Protein AF-0000000074038019 (afdb_homodimer)

Structure (mmCIF, N/CA/C/O backbone):
data_AF-0000000074038019-model_v1
#
loop_
_entity.id
_entity.type
_entity.pdbx_description
1 polymer "Pyridoxamine 5'-phosphate oxidase"
#
loop_
_atom_site.group_PDB
_atom_site.id
_atom_site.type_symbol
_atom_site.label_atom_id
_atom_site.label_alt_id
_atom_site.label_comp_id
_atom_site.label_asym_id
_atom_site.label_entity_id
_atom_site.label_seq_id
_atom_site.pdbx_PDB_ins_code
_atom_site.Cartn_x
_atom_site.Cartn_y
_atom_site.Cartn_z
_atom_site.occupancy
_atom_site.B_iso_or_equiv
_atom_site.auth_seq_id
_atom_site.auth_comp_id
_atom_site.auth_asym_id
_atom_site.auth_atom_id
_atom_site.pdbx_PDB_model_num
ATOM 1 N N . MET A 1 1 ? 25.062 12.383 5.762 1 53.31 1 MET A N 1
ATOM 2 C CA . MET A 1 1 ? 25.031 12.656 4.328 1 53.31 1 MET A CA 1
ATOM 3 C C . MET A 1 1 ? 23.953 11.844 3.633 1 53.31 1 MET A C 1
ATOM 5 O O . MET A 1 1 ? 23.172 12.383 2.842 1 53.31 1 MET A O 1
ATOM 9 N N . LYS A 1 2 ? 23.812 10.547 3.963 1 64.88 2 LYS A N 1
ATOM 10 C CA . LYS A 1 2 ? 22.844 9.656 3.346 1 64.88 2 LYS A CA 1
ATOM 11 C C . LYS A 1 2 ? 21.422 10.016 3.768 1 64.88 2 LYS A C 1
ATOM 13 O O . LYS A 1 2 ? 20.5 10.031 2.939 1 64.88 2 LYS A O 1
ATOM 18 N N . SER A 1 3 ? 21.469 10.633 4.902 1 81.25 3 SER A N 1
ATOM 19 C CA . SER A 1 3 ? 20.156 10.977 5.426 1 81.25 3 SER A CA 1
ATOM 20 C C . SER A 1 3 ? 19.562 12.195 4.719 1 81.25 3 SER A C 1
ATOM 22 O O . SER A 1 3 ? 18.391 12.219 4.379 1 81.25 3 SER A O 1
ATOM 24 N N . ARG A 1 4 ? 20.469 13.086 4.355 1 84.62 4 ARG A N 1
ATOM 25 C CA . ARG A 1 4 ? 19.984 14.297 3.701 1 84.62 4 ARG A CA 1
ATOM 26 C C . ARG A 1 4 ? 19.516 14 2.277 1 84.62 4 ARG A C 1
ATOM 28 O O . ARG A 1 4 ? 18.516 14.531 1.821 1 84.62 4 ARG A O 1
ATOM 35 N N . VAL A 1 5 ? 20.203 13.109 1.582 1 88.62 5 VAL A N 1
ATOM 36 C CA . VAL A 1 5 ? 19.875 12.742 0.207 1 88.62 5 VAL A CA 1
ATOM 37 C C . VAL A 1 5 ? 18.516 12.047 0.164 1 88.62 5 VAL A C 1
ATOM 39 O O . VAL A 1 5 ? 17.719 12.297 -0.733 1 88.62 5 VAL A O 1
ATOM 42 N N . LEU A 1 6 ? 18.297 11.25 1.17 1 94.06 6 LEU A N 1
ATOM 43 C CA . LEU A 1 6 ? 17.047 10.508 1.229 1 94.06 6 LEU A CA 1
ATOM 44 C C . LEU A 1 6 ? 15.875 11.43 1.567 1 94.06 6 LEU A C 1
ATOM 46 O O . LEU A 1 6 ? 14.797 11.32 0.975 1 94.06 6 LEU A O 1
ATOM 50 N N . LEU A 1 7 ? 16.172 12.359 2.422 1 92.38 7 LEU A N 1
ATOM 51 C CA . LEU A 1 7 ? 15.133 13.312 2.785 1 92.38 7 LEU A CA 1
ATOM 52 C C . LEU A 1 7 ? 14.828 14.258 1.623 1 92.38 7 LEU A C 1
ATOM 54 O O . LEU A 1 7 ? 13.68 14.641 1.414 1 92.38 7 LEU A O 1
ATOM 58 N N . ASP A 1 8 ? 15.844 14.609 0.85 1 91.75 8 ASP A N 1
ATOM 59 C CA . ASP A 1 8 ? 15.648 15.445 -0.329 1 91.75 8 ASP A CA 1
ATOM 60 C C . ASP A 1 8 ? 14.789 14.742 -1.372 1 91.75 8 ASP A C 1
ATOM 62 O O . ASP A 1 8 ? 13.93 15.359 -2.002 1 91.75 8 ASP A O 1
ATOM 66 N N . ALA A 1 9 ? 15.031 13.438 -1.533 1 93.44 9 ALA A N 1
ATOM 67 C CA . ALA A 1 9 ? 14.234 12.648 -2.475 1 93.44 9 ALA A CA 1
ATOM 68 C C . ALA A 1 9 ? 12.773 12.594 -2.043 1 93.44 9 ALA A C 1
ATOM 70 O O . ALA A 1 9 ? 11.867 12.75 -2.869 1 93.44 9 ALA A O 1
ATOM 71 N N . LEU A 1 10 ? 12.602 12.414 -0.712 1 94.75 10 LEU A N 1
ATOM 72 C CA . LEU A 1 10 ? 11.25 12.406 -0.173 1 94.75 10 LEU A CA 1
ATOM 73 C C . LEU A 1 10 ? 10.547 13.727 -0.447 1 94.75 10 LEU A C 1
ATOM 75 O O . LEU A 1 10 ? 9.398 13.742 -0.907 1 94.75 10 LEU A O 1
ATOM 79 N N . GLU A 1 11 ? 11.242 14.789 -0.235 1 92.88 11 GLU A N 1
ATOM 80 C CA . GLU A 1 11 ? 10.672 16.109 -0.467 1 92.88 11 GLU A CA 1
ATOM 81 C C . GLU A 1 11 ? 10.336 16.312 -1.941 1 92.88 11 GLU A C 1
ATOM 83 O O . GLU A 1 11 ? 9.266 16.828 -2.275 1 92.88 11 GLU A O 1
ATOM 88 N N . ARG A 1 12 ? 11.172 15.867 -2.822 1 93 12 ARG A N 1
ATOM 89 C CA . ARG A 1 12 ? 10.969 16.016 -4.262 1 93 12 ARG A CA 1
ATOM 90 C C . ARG A 1 12 ? 9.742 15.242 -4.723 1 93 12 ARG A C 1
ATOM 92 O O . ARG A 1 12 ? 8.914 15.766 -5.473 1 93 12 ARG A O 1
ATOM 99 N N . VAL A 1 13 ? 9.625 14.062 -4.23 1 95.56 13 VAL A N 1
ATOM 100 C CA . VAL A 1 13 ? 8.508 13.234 -4.66 1 95.56 13 VAL A CA 1
ATOM 101 C C . VAL A 1 13 ? 7.195 13.797 -4.113 1 95.56 13 VAL A C 1
ATOM 103 O O . VAL A 1 13 ? 6.191 13.852 -4.828 1 95.56 13 VAL A O 1
ATOM 106 N N . LEU A 1 14 ? 7.234 14.305 -2.873 1 93.88 14 LEU A N 1
ATOM 107 C CA . LEU A 1 14 ? 6.035 14.859 -2.26 1 93.88 14 LEU A CA 1
ATOM 108 C C . LEU A 1 14 ? 5.633 16.172 -2.943 1 93.88 14 LEU A C 1
ATOM 110 O O . LEU A 1 14 ? 4.445 16.484 -3.027 1 93.88 14 LEU A O 1
ATOM 114 N N . ASP A 1 15 ? 6.617 16.859 -3.463 1 90.12 15 ASP A N 1
ATOM 115 C CA . ASP A 1 15 ? 6.332 18.094 -4.199 1 90.12 15 ASP A CA 1
ATOM 116 C C . ASP A 1 15 ? 5.715 17.797 -5.559 1 90.12 15 ASP A C 1
ATOM 118 O O . ASP A 1 15 ? 4.91 18.578 -6.07 1 90.12 15 ASP A O 1
ATOM 122 N N . SER A 1 16 ? 6.078 16.688 -6.094 1 92.12 16 SER A N 1
ATOM 123 C CA . SER A 1 16 ? 5.562 16.266 -7.391 1 92.12 16 SER A CA 1
ATOM 124 C C . SER A 1 16 ? 4.133 15.75 -7.273 1 92.12 16 SER A C 1
ATOM 126 O O . SER A 1 16 ? 3.277 16.094 -8.102 1 92.12 16 SER A O 1
ATOM 128 N N . SER A 1 17 ? 3.91 14.883 -6.285 1 91.06 17 SER A N 1
ATOM 129 C CA . SER A 1 17 ? 2.6 14.312 -5.996 1 91.06 17 SER A CA 1
ATOM 130 C C . SER A 1 17 ? 2.404 14.109 -4.496 1 91.06 17 SER A C 1
ATOM 132 O O . SER A 1 17 ? 3.24 13.492 -3.832 1 91.06 17 SER A O 1
ATOM 134 N N . GLY A 1 18 ? 1.312 14.664 -3.982 1 93.19 18 GLY A N 1
ATOM 135 C CA . GLY A 1 18 ? 1.015 14.477 -2.572 1 93.19 18 GLY A CA 1
ATOM 136 C C . GLY A 1 18 ? 0.292 13.18 -2.281 1 93.19 18 GLY A C 1
ATOM 137 O O . GLY A 1 18 ? -0.01 12.875 -1.124 1 93.19 18 GLY A O 1
ATOM 138 N N . ARG A 1 19 ? 0.028 12.414 -3.344 1 94.56 19 ARG A N 1
ATOM 139 C CA . ARG A 1 19 ? -0.675 11.148 -3.17 1 94.56 19 ARG A CA 1
ATOM 140 C C . ARG A 1 19 ? 0.286 10.039 -2.752 1 94.56 19 ARG A C 1
ATOM 142 O O . ARG A 1 19 ? 1.409 9.961 -3.254 1 94.56 19 ARG A O 1
ATOM 149 N N . ALA A 1 20 ? -0.18 9.219 -1.833 1 97.31 20 ALA A N 1
ATOM 150 C CA . ALA A 1 20 ? 0.647 8.133 -1.318 1 97.31 20 ALA A CA 1
ATOM 151 C C . ALA A 1 20 ? -0.214 6.973 -0.816 1 97.31 20 ALA A C 1
ATOM 153 O O . ALA A 1 20 ? -1.424 7.129 -0.631 1 97.31 20 ALA A O 1
ATOM 154 N N . VAL A 1 21 ? 0.398 5.836 -0.65 1 98.06 21 VAL A N 1
ATOM 155 C CA . VAL A 1 21 ? -0.228 4.715 0.044 1 98.06 21 VAL A CA 1
ATOM 156 C C . VAL A 1 21 ? 0.349 4.59 1.453 1 98.06 21 VAL A C 1
ATOM 158 O O . VAL A 1 21 ? 1.567 4.637 1.638 1 98.06 21 VAL A O 1
ATOM 161 N N . MET A 1 22 ? -0.536 4.477 2.408 1 98.81 22 MET A N 1
ATOM 162 C CA . MET A 1 22 ? -0.147 4.262 3.799 1 98.81 22 MET A CA 1
ATOM 163 C C . MET A 1 22 ? -0.62 2.898 4.293 1 98.81 22 MET A C 1
ATOM 165 O O . MET A 1 22 ? -1.747 2.488 4.012 1 98.81 22 MET A O 1
ATOM 169 N N . ALA A 1 23 ? 0.201 2.242 5.031 1 98.88 23 ALA A N 1
ATOM 170 C CA . ALA A 1 23 ? -0.203 1.015 5.711 1 98.88 23 ALA A CA 1
ATOM 171 C C . ALA A 1 23 ? -0.087 1.163 7.227 1 98.88 23 ALA A C 1
ATOM 173 O O . ALA A 1 23 ? 0.904 1.698 7.73 1 98.88 23 ALA A O 1
ATOM 174 N N . THR A 1 24 ? -1.098 0.786 7.922 1 98.88 24 THR A N 1
ATOM 175 C CA . THR A 1 24 ? -1.13 0.592 9.367 1 98.88 24 THR A CA 1
ATOM 176 C C . THR A 1 24 ? -1.365 -0.876 9.711 1 98.88 24 THR A C 1
ATOM 178 O O . THR A 1 24 ? -1.525 -1.711 8.82 1 98.88 24 THR A O 1
ATOM 181 N N . VAL A 1 25 ? -1.287 -1.207 10.977 1 98.75 25 VAL A N 1
ATOM 182 C CA . VAL A 1 25 ? -1.604 -2.551 11.445 1 98.75 25 VAL A CA 1
ATOM 183 C C . VAL A 1 25 ? -2.768 -2.488 12.438 1 98.75 25 VAL A C 1
ATOM 185 O O . VAL A 1 25 ? -2.75 -1.693 13.375 1 98.75 25 VAL A O 1
ATOM 188 N N . ASP A 1 26 ? -3.76 -3.324 12.164 1 97.75 26 ASP A N 1
ATOM 189 C CA . ASP A 1 26 ? -4.934 -3.27 13.031 1 97.75 26 ASP A CA 1
ATOM 190 C C . ASP A 1 26 ? -4.738 -4.133 14.273 1 97.75 26 ASP A C 1
ATOM 192 O O . ASP A 1 26 ? -3.652 -4.676 14.5 1 97.75 26 ASP A O 1
ATOM 196 N N . GLU A 1 27 ? -5.773 -4.23 15.078 1 96.38 27 GLU A N 1
ATOM 197 C CA . GLU A 1 27 ? -5.688 -4.887 16.375 1 96.38 27 GLU A CA 1
ATOM 198 C C . GLU A 1 27 ? -5.441 -6.383 16.234 1 96.38 27 GLU A C 1
ATOM 200 O O . GLU A 1 27 ? -5.008 -7.047 17.172 1 96.38 27 GLU A O 1
ATOM 205 N N . GLN A 1 28 ? -5.684 -6.941 15.031 1 95.69 28 GLN A N 1
ATOM 206 C CA . GLN A 1 28 ? -5.484 -8.367 14.789 1 95.69 28 GLN A CA 1
ATOM 207 C C . GLN A 1 28 ? -4.105 -8.633 14.195 1 95.69 28 GLN A C 1
ATOM 209 O O . GLN A 1 28 ? -3.777 -9.773 13.867 1 95.69 28 GLN A O 1
ATOM 214 N N . GLY A 1 29 ? -3.354 -7.555 14.008 1 97.31 29 GLY A N 1
ATOM 215 C CA . GLY A 1 29 ? -2.018 -7.707 13.461 1 97.31 29 GLY A CA 1
ATOM 216 C C . GLY A 1 29 ? -1.998 -7.766 11.945 1 97.31 29 GLY A C 1
ATOM 217 O O . GLY A 1 29 ? -1.016 -8.211 11.344 1 97.31 29 GLY A O 1
ATOM 218 N N . ILE A 1 30 ? -3.121 -7.355 11.32 1 97.5 30 ILE A N 1
ATOM 219 C CA . ILE A 1 30 ? -3.234 -7.398 9.867 1 97.5 30 ILE A CA 1
ATOM 220 C C . ILE A 1 30 ? -3.033 -6 9.289 1 97.5 30 ILE A C 1
ATOM 222 O O . ILE A 1 30 ? -3.59 -5.023 9.805 1 97.5 30 ILE A O 1
ATOM 226 N N . PRO A 1 31 ? -2.227 -5.871 8.258 1 98.69 31 PRO A N 1
ATOM 227 C CA . PRO A 1 31 ? -2.021 -4.539 7.68 1 98.69 31 PRO A CA 1
ATOM 228 C C . PRO A 1 31 ? -3.254 -4.02 6.945 1 98.69 31 PRO A C 1
ATOM 230 O O . PRO A 1 31 ? -4.055 -4.809 6.438 1 98.69 31 PRO A O 1
ATOM 233 N N . ARG A 1 32 ? -3.391 -2.756 6.941 1 97.81 32 ARG A N 1
ATOM 234 C CA . ARG A 1 32 ? -4.4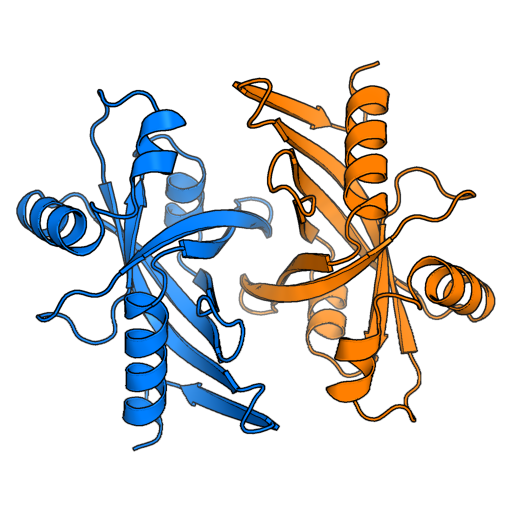18 -2.047 6.188 1 97.81 32 ARG A CA 1
ATOM 235 C C . ARG A 1 32 ? -3.803 -0.984 5.285 1 97.81 32 ARG A C 1
ATOM 237 O O . ARG A 1 32 ? -2.965 -0.196 5.727 1 97.81 32 ARG A O 1
ATOM 244 N N . LEU A 1 33 ? -4.312 -0.942 4.062 1 97.62 33 LEU A N 1
ATOM 245 C CA . LEU A 1 33 ? -3.807 -0.025 3.047 1 97.62 33 LEU A CA 1
ATOM 246 C C . LEU A 1 33 ? -4.824 1.066 2.74 1 97.62 33 LEU A C 1
ATOM 248 O O . LEU A 1 33 ? -6.031 0.808 2.723 1 97.62 33 LEU A O 1
ATOM 252 N N . ARG A 1 34 ? -4.281 2.211 2.404 1 94.56 34 ARG A N 1
ATOM 253 C CA . ARG A 1 34 ? -5.176 3.25 1.905 1 94.56 34 ARG A CA 1
ATOM 254 C C . ARG A 1 34 ? -4.402 4.32 1.141 1 94.56 34 ARG A C 1
ATOM 256 O O . ARG A 1 34 ? -3.234 4.582 1.44 1 94.56 34 ARG A O 1
ATOM 263 N N . TRP A 1 35 ? -5.031 4.883 0.226 1 94.31 35 TRP A N 1
ATOM 264 C CA . TRP A 1 35 ? -4.539 6.109 -0.392 1 94.31 35 TRP A CA 1
ATOM 265 C C . TRP A 1 35 ? -4.66 7.289 0.566 1 94.31 35 TRP A C 1
ATOM 267 O O . TRP A 1 35 ? -5.668 7.426 1.27 1 94.31 35 TRP A O 1
ATOM 277 N N . MET A 1 36 ? -3.646 8.133 0.513 1 96.88 36 MET A N 1
ATOM 278 C CA . MET A 1 36 ? -3.605 9.344 1.33 1 96.88 36 MET A CA 1
ATOM 279 C C . MET A 1 36 ? -3.053 10.523 0.534 1 96.88 36 MET A C 1
ATOM 281 O O . MET A 1 36 ? -2.41 10.328 -0.5 1 96.88 36 MET A O 1
ATOM 285 N N . VAL A 1 37 ? -3.426 11.695 0.994 1 96.88 37 VAL A N 1
ATOM 286 C CA . VAL A 1 37 ? -2.682 12.906 0.638 1 96.88 37 VAL A CA 1
ATOM 287 C C . VAL A 1 37 ? -1.77 13.305 1.794 1 96.88 37 VAL A C 1
ATOM 289 O O . VAL A 1 37 ? -2.215 13.398 2.941 1 96.88 37 VAL A O 1
ATOM 292 N N . ALA A 1 38 ? -0.501 13.461 1.478 1 97.75 38 ALA A N 1
ATOM 293 C CA . ALA A 1 38 ? 0.479 13.789 2.51 1 97.75 38 ALA A CA 1
ATOM 294 C C . ALA A 1 38 ? 1.434 14.883 2.035 1 97.75 38 ALA A C 1
ATOM 296 O O . ALA A 1 38 ? 1.511 15.164 0.839 1 97.75 38 ALA A O 1
ATOM 297 N N . GLY A 1 39 ? 2.078 15.477 2.998 1 96.69 39 GLY A N 1
ATOM 298 C CA . GLY A 1 39 ? 3.076 16.5 2.703 1 96.69 39 GLY A CA 1
ATOM 299 C C . GLY A 1 39 ? 4.004 16.781 3.869 1 96.69 39 GLY A C 1
ATOM 300 O O . GLY A 1 39 ? 3.889 16.156 4.926 1 96.69 39 GLY A O 1
ATOM 301 N N . MET A 1 40 ? 4.988 17.656 3.574 1 95.69 40 MET A N 1
ATOM 302 C CA . MET A 1 40 ? 5.926 18.125 4.59 1 95.69 40 MET A CA 1
ATOM 303 C C . MET A 1 40 ? 5.754 19.625 4.836 1 95.69 40 MET A C 1
ATOM 305 O O . MET A 1 40 ? 5.25 20.344 3.975 1 95.69 40 MET A O 1
ATOM 309 N N . LEU A 1 41 ? 6.125 19.953 6.012 1 94.19 41 LEU A N 1
ATOM 310 C CA . LEU A 1 41 ? 6.121 21.359 6.352 1 94.19 41 LEU A CA 1
ATOM 311 C C . LEU A 1 41 ? 7.531 21.938 6.301 1 94.19 41 LEU A C 1
ATOM 313 O O . LEU A 1 41 ? 8.492 21.281 6.711 1 94.19 41 LEU A O 1
ATOM 317 N N . ARG A 1 42 ? 7.66 23.109 5.836 1 82.12 42 ARG A N 1
ATOM 318 C CA . ARG A 1 42 ? 8.953 23.781 5.746 1 82.12 42 ARG A CA 1
ATOM 319 C C . ARG A 1 42 ? 9.602 23.906 7.121 1 82.12 42 ARG A C 1
ATOM 321 O O . ARG A 1 42 ? 10.82 23.75 7.25 1 82.12 42 ARG A O 1
ATOM 328 N N . GLY A 1 43 ? 8.914 24.047 8.188 1 75.44 43 GLY A N 1
ATOM 329 C CA . GLY A 1 43 ? 9.445 24.219 9.531 1 75.44 43 GLY A CA 1
ATOM 330 C C . GLY A 1 43 ? 9.688 22.906 10.258 1 75.44 43 GLY A C 1
ATOM 331 O O . GLY A 1 43 ? 10.188 22.906 11.383 1 75.44 43 GLY A O 1
ATOM 332 N N . ALA A 1 44 ? 9.414 21.812 9.828 1 73.94 44 ALA A N 1
ATOM 333 C CA . ALA A 1 44 ? 9.578 20.484 10.406 1 73.94 44 ALA A CA 1
ATOM 334 C C . ALA A 1 44 ? 10.109 19.484 9.375 1 73.94 44 ALA A C 1
ATOM 336 O O . ALA A 1 44 ? 9.406 18.562 8.969 1 73.94 44 ALA A O 1
ATOM 337 N N . PRO A 1 45 ? 11.438 19.703 9.078 1 71.62 45 PRO A N 1
ATOM 338 C CA . PRO A 1 45 ? 11.969 18.859 8.008 1 71.62 45 PRO A CA 1
ATOM 339 C C . PRO A 1 45 ? 12.047 17.391 8.406 1 71.62 45 PRO A C 1
ATOM 341 O O . PRO A 1 45 ? 12.367 17.062 9.555 1 71.62 45 PRO A O 1
ATOM 344 N N . GLY A 1 46 ? 11.391 16.578 7.672 1 85.38 46 GLY A N 1
ATOM 345 C CA . GLY A 1 46 ? 11.555 15.133 7.777 1 85.38 46 GLY A CA 1
ATOM 346 C C . GLY A 1 46 ? 10.297 14.422 8.242 1 85.38 46 GLY A C 1
ATOM 347 O O . GLY A 1 46 ? 10.219 13.195 8.203 1 85.38 46 GLY A O 1
ATOM 348 N N . TYR A 1 47 ? 9.336 15.297 8.781 1 94.44 47 TYR A N 1
ATOM 349 C CA . TYR A 1 47 ? 8.07 14.68 9.148 1 94.44 47 TYR A CA 1
ATOM 350 C C . TYR A 1 47 ? 7.109 14.648 7.965 1 94.44 47 TYR A C 1
ATOM 352 O O . TYR A 1 47 ? 7.105 15.562 7.137 1 94.44 47 TYR A O 1
ATOM 360 N N . VAL A 1 48 ? 6.352 13.672 7.949 1 97.62 48 VAL A N 1
ATOM 361 C CA . VAL A 1 48 ? 5.293 13.578 6.949 1 97.62 48 VAL A CA 1
ATOM 362 C C . VAL A 1 48 ? 3.932 13.758 7.617 1 97.62 48 VAL A C 1
ATOM 364 O O . VAL A 1 48 ? 3.648 13.141 8.641 1 97.62 48 VAL A O 1
ATOM 367 N N . TYR A 1 49 ? 3.105 14.625 6.996 1 97.88 49 TYR A N 1
ATOM 368 C CA . TYR A 1 49 ? 1.807 14.945 7.578 1 97.88 49 TYR A CA 1
ATOM 369 C C . TYR A 1 49 ? 0.675 14.586 6.625 1 97.88 49 TYR A C 1
ATOM 371 O O . TYR A 1 49 ? 0.816 14.719 5.406 1 97.88 49 TYR A O 1
ATOM 379 N N . ALA A 1 50 ? -0.42 14.195 7.238 1 97.88 50 ALA A N 1
ATOM 380 C CA . ALA A 1 50 ? -1.703 14 6.57 1 97.88 50 ALA A CA 1
ATOM 381 C C . ALA A 1 50 ? -2.863 14.383 7.484 1 97.88 50 ALA A C 1
ATOM 383 O O . ALA A 1 50 ? -2.664 14.664 8.664 1 97.88 50 ALA A O 1
ATOM 384 N N . VAL A 1 51 ? -4.07 14.445 6.891 1 96.44 51 VAL A N 1
ATOM 385 C CA . VAL A 1 51 ? -5.25 14.711 7.711 1 96.44 51 VAL A CA 1
ATOM 386 C C . VAL A 1 51 ? -6.262 13.578 7.539 1 96.44 51 VAL A C 1
ATOM 388 O O . VAL A 1 51 ? -6.223 12.852 6.543 1 96.44 51 VAL A O 1
ATOM 391 N N . THR A 1 52 ? -7.004 13.383 8.539 1 95.62 52 THR A N 1
ATOM 392 C CA . THR A 1 52 ? -8.055 12.375 8.539 1 95.62 52 THR A CA 1
ATOM 393 C C . THR A 1 52 ? -9.164 12.742 9.516 1 95.62 52 THR A C 1
ATOM 395 O O . THR A 1 52 ? -9.109 13.789 10.164 1 95.62 52 THR A O 1
ATOM 398 N N . SER A 1 53 ? -10.211 11.984 9.523 1 93.25 53 SER A N 1
ATOM 399 C CA . SER A 1 53 ? -11.266 12.141 10.516 1 93.25 53 SER A CA 1
ATOM 400 C C . SER A 1 53 ? -11.008 11.281 11.742 1 93.25 53 SER A C 1
ATOM 402 O O . SER A 1 53 ? -10.555 10.141 11.617 1 93.25 53 SER A O 1
ATOM 404 N N . PRO A 1 54 ? -11.305 11.758 12.961 1 93.06 54 PRO A N 1
ATOM 405 C CA . PRO A 1 54 ? -11.008 11.016 14.195 1 93.06 54 PRO A CA 1
ATOM 406 C C . PRO A 1 54 ? -11.711 9.664 14.258 1 93.06 54 PRO A C 1
ATOM 408 O O . PRO A 1 54 ? -11.25 8.758 14.953 1 93.06 54 PRO A O 1
ATOM 411 N N . GLY A 1 55 ? -12.734 9.422 13.484 1 91.56 55 GLY A N 1
ATOM 412 C CA . GLY A 1 55 ? -13.516 8.195 13.555 1 91.56 55 GLY A CA 1
ATOM 413 C C . GLY A 1 55 ? -13.039 7.125 12.594 1 91.56 55 GLY A C 1
ATOM 414 O O . GLY A 1 55 ? -13.531 5.996 12.617 1 91.56 55 GLY A O 1
ATOM 415 N N . PHE A 1 56 ? -12.109 7.434 11.789 1 93.31 56 PHE A N 1
ATOM 416 C CA . PHE A 1 56 ? -11.656 6.48 10.781 1 93.31 56 PHE A CA 1
ATOM 417 C C . PHE A 1 56 ? -10.789 5.398 11.414 1 93.31 56 PHE A C 1
ATOM 419 O O . PHE A 1 56 ? -10.141 5.633 12.438 1 93.31 56 PHE A O 1
ATOM 426 N N . ARG A 1 57 ? -10.688 4.297 10.844 1 94.69 57 ARG A N 1
ATOM 427 C CA . ARG A 1 57 ? -10.047 3.092 11.367 1 94.69 57 ARG A CA 1
ATOM 428 C C . ARG A 1 57 ? -8.562 3.32 11.617 1 94.69 57 ARG A C 1
ATOM 430 O O . ARG A 1 57 ? -7.992 2.773 12.562 1 94.69 57 ARG A O 1
ATOM 437 N N . LYS A 1 58 ? -7.992 4.129 10.727 1 97.5 58 LYS A N 1
ATOM 438 C CA . LYS A 1 58 ? -6.555 4.344 10.867 1 97.5 58 LYS A CA 1
ATOM 439 C C . LYS A 1 58 ? -6.227 5.051 12.18 1 97.5 58 LYS A C 1
ATOM 441 O O . LYS A 1 58 ? -5.148 4.859 12.742 1 97.5 58 LYS A O 1
ATOM 446 N N . VAL A 1 59 ? -7.109 5.859 12.648 1 97.12 59 VAL A N 1
ATOM 447 C CA . VAL A 1 59 ? -6.887 6.512 13.938 1 97.12 59 VAL A CA 1
ATOM 448 C C . VAL A 1 59 ? -6.832 5.465 15.047 1 97.12 59 VAL A C 1
ATOM 450 O O . VAL A 1 59 ? -5.93 5.488 15.883 1 97.12 59 VAL A O 1
ATOM 453 N N . LYS A 1 60 ? -7.738 4.527 15.031 1 97.75 60 LYS A N 1
ATOM 454 C CA . LYS A 1 60 ? -7.742 3.439 16 1 97.75 60 LYS A CA 1
ATOM 455 C C . LYS A 1 60 ? -6.5 2.564 15.859 1 97.75 60 LYS A C 1
ATOM 457 O O . LYS A 1 60 ? -5.895 2.16 16.844 1 97.75 60 LYS A O 1
ATOM 462 N N . ASP A 1 61 ? -6.156 2.262 14.641 1 98.56 61 ASP A N 1
ATOM 463 C CA . ASP A 1 61 ? -4.945 1.479 14.398 1 98.56 61 ASP A CA 1
ATOM 464 C C . ASP A 1 61 ? -3.732 2.127 15.062 1 98.56 61 ASP A C 1
ATOM 466 O O . ASP A 1 61 ? -2.967 1.455 15.758 1 98.56 61 ASP A O 1
ATOM 470 N N . LEU A 1 62 ? -3.604 3.455 14.875 1 98.62 62 LEU A N 1
ATOM 471 C CA . LEU A 1 62 ? -2.41 4.18 15.297 1 98.62 62 LEU A CA 1
ATOM 472 C C . LEU A 1 62 ? -2.348 4.285 16.812 1 98.62 62 LEU A C 1
ATOM 474 O O . LEU A 1 62 ? -1.263 4.402 17.391 1 98.62 62 LEU A O 1
ATOM 478 N N . GLU A 1 63 ? -3.5 4.23 17.469 1 97.44 63 GLU A N 1
ATOM 479 C CA . GLU A 1 63 ? -3.541 4.234 18.922 1 97.44 63 GLU A CA 1
ATOM 480 C C . GLU A 1 63 ? -2.908 2.969 19.5 1 97.44 63 GLU A C 1
ATOM 482 O O . GLU A 1 63 ? -2.305 3.004 20.578 1 97.44 63 GLU A O 1
ATOM 487 N N . LYS A 1 64 ? -2.996 1.897 18.781 1 97.44 64 LYS A N 1
ATOM 488 C CA . LYS A 1 64 ? -2.527 0.608 19.281 1 97.44 64 LYS A CA 1
ATOM 489 C C . LYS A 1 64 ? -1.143 0.278 18.719 1 97.44 64 LYS A C 1
ATOM 491 O O . LYS A 1 64 ? -0.339 -0.372 19.391 1 97.44 64 LYS A O 1
ATOM 496 N N . ASN A 1 65 ? -0.857 0.645 17.547 1 98.44 65 ASN A N 1
ATOM 497 C CA . ASN A 1 65 ? 0.406 0.411 16.844 1 98.44 65 ASN A CA 1
ATOM 498 C C . ASN A 1 65 ? 0.819 1.617 16.016 1 98.44 65 ASN A C 1
ATOM 500 O O . ASN A 1 65 ? 0.28 1.837 14.93 1 98.44 65 ASN A O 1
ATOM 504 N N . PRO A 1 66 ? 1.772 2.385 16.469 1 98.69 66 PRO A N 1
ATOM 505 C CA . PRO A 1 66 ? 2.154 3.605 15.758 1 98.69 66 PRO A CA 1
ATOM 506 C C . PRO A 1 66 ? 3.025 3.324 14.539 1 98.69 66 PRO A C 1
ATOM 508 O O . PRO A 1 66 ? 3.342 4.242 13.781 1 98.69 66 PRO A O 1
ATOM 511 N N . GLY A 1 67 ? 3.521 2.051 14.359 1 98.5 67 GLY A N 1
ATOM 512 C CA . GLY A 1 67 ? 4.344 1.715 13.211 1 98.5 67 GLY A CA 1
ATOM 513 C C . GLY A 1 67 ? 3.594 1.809 11.891 1 98.5 67 GLY A C 1
ATOM 514 O O . GLY A 1 67 ? 2.5 1.255 11.75 1 98.5 67 GLY A O 1
ATOM 515 N N . VAL A 1 68 ? 4.168 2.525 10.945 1 98.88 68 VAL A N 1
ATOM 516 C CA . VAL A 1 68 ? 3.529 2.711 9.641 1 98.88 68 VAL A CA 1
ATOM 517 C C . VAL A 1 68 ? 4.566 2.561 8.531 1 98.88 68 VAL A C 1
ATOM 519 O O . VAL A 1 68 ? 5.773 2.613 8.789 1 98.88 68 VAL A O 1
ATOM 522 N N . SER A 1 69 ? 4.102 2.381 7.371 1 98.75 69 SER A N 1
ATOM 523 C CA . SER A 1 69 ? 4.859 2.5 6.133 1 98.75 69 SER A CA 1
ATOM 524 C C . SER A 1 69 ? 4.125 3.365 5.113 1 98.75 69 SER A C 1
ATOM 526 O O . SER A 1 69 ? 2.891 3.377 5.078 1 98.75 69 SER A O 1
ATOM 528 N N . TRP A 1 70 ? 4.871 4.062 4.395 1 98.69 70 TRP A N 1
ATOM 529 C CA . TRP A 1 70 ? 4.387 4.883 3.289 1 98.69 70 TRP A CA 1
ATOM 530 C C . TRP A 1 70 ? 5.105 4.527 1.993 1 98.69 70 TRP A C 1
ATOM 532 O O . TRP A 1 70 ? 6.293 4.199 2.004 1 98.69 70 TRP A O 1
ATOM 542 N N . MET A 1 71 ? 4.418 4.641 0.911 1 98.38 71 MET A N 1
ATOM 543 C CA . MET A 1 71 ? 5.012 4.59 -0.423 1 98.38 71 MET A CA 1
ATOM 544 C C . MET A 1 71 ? 4.582 5.797 -1.253 1 98.38 71 MET A C 1
ATOM 546 O O . MET A 1 71 ? 3.387 6.027 -1.446 1 98.38 71 MET A O 1
ATOM 550 N N . PHE A 1 72 ? 5.555 6.57 -1.647 1 97.5 72 PHE A N 1
ATOM 551 C CA . PHE A 1 72 ? 5.371 7.746 -2.49 1 97.5 72 PHE A CA 1
ATOM 552 C C . PHE A 1 72 ? 5.957 7.516 -3.877 1 97.5 72 PHE A C 1
ATOM 554 O O . PHE A 1 72 ? 6.969 6.828 -4.023 1 97.5 72 PHE A O 1
ATOM 561 N N . GLN A 1 73 ? 5.312 8.102 -4.848 1 96.12 73 GLN A N 1
ATOM 562 C CA . GLN A 1 73 ? 5.848 8.039 -6.203 1 96.12 73 GLN A CA 1
ATOM 563 C C . GLN A 1 73 ? 5.598 9.344 -6.953 1 96.12 73 GLN A C 1
ATOM 565 O O . GLN A 1 73 ? 4.551 9.969 -6.789 1 96.12 73 GLN A O 1
ATOM 570 N N . ASP A 1 74 ? 6.574 9.68 -7.723 1 95.06 74 ASP A N 1
ATOM 571 C CA . ASP A 1 74 ? 6.367 10.891 -8.508 1 95.06 74 ASP A CA 1
ATOM 572 C C . ASP A 1 74 ? 5.465 10.625 -9.711 1 95.06 74 ASP A C 1
ATOM 574 O O . ASP A 1 74 ? 5.148 9.469 -10.008 1 95.06 74 ASP A O 1
ATOM 578 N N . GLU A 1 75 ? 4.996 11.594 -10.32 1 90.38 75 GLU A N 1
ATOM 579 C CA . GLU A 1 75 ? 4.027 11.484 -11.406 1 90.38 75 GLU A CA 1
ATOM 580 C C . GLU A 1 75 ? 4.613 10.734 -12.602 1 90.38 75 GLU A C 1
ATOM 582 O O . GLU A 1 75 ? 3.891 10.047 -13.328 1 90.38 75 GLU A O 1
ATOM 587 N N . ALA A 1 76 ? 5.906 10.859 -12.797 1 90.12 76 ALA A N 1
ATOM 588 C CA . ALA A 1 76 ? 6.574 10.227 -13.938 1 90.12 76 ALA A CA 1
ATOM 589 C C . ALA A 1 76 ? 6.922 8.773 -13.633 1 90.12 76 ALA A C 1
ATOM 591 O O . ALA A 1 76 ? 7.449 8.062 -14.492 1 90.12 76 ALA A O 1
ATOM 592 N N . LEU A 1 77 ? 6.652 8.352 -12.383 1 86.69 77 LEU A N 1
ATOM 593 C CA . LEU A 1 77 ? 6.973 7 -11.914 1 86.69 77 LEU A CA 1
ATOM 594 C C . LEU A 1 77 ? 8.469 6.723 -12.039 1 86.69 77 LEU A C 1
ATOM 596 O O . LEU A 1 77 ? 8.867 5.598 -12.336 1 86.69 77 LEU A O 1
ATOM 600 N N . ASP A 1 78 ? 9.234 7.762 -11.922 1 92.06 78 ASP A N 1
ATOM 601 C CA . ASP A 1 78 ? 10.688 7.625 -11.961 1 92.06 78 ASP A CA 1
ATOM 602 C C . ASP A 1 78 ? 11.25 7.324 -10.57 1 92.06 78 ASP A C 1
ATOM 604 O O . ASP A 1 78 ? 12.172 6.52 -10.43 1 92.06 78 ASP A O 1
ATOM 608 N N . GLU A 1 79 ? 10.664 7.957 -9.562 1 95.25 79 GLU A N 1
ATOM 609 C CA . GLU A 1 79 ? 11.133 7.766 -8.195 1 95.25 79 GLU A CA 1
ATOM 610 C C . GLU A 1 79 ? 10.023 7.219 -7.301 1 95.25 79 GLU A C 1
ATOM 612 O O . GLU A 1 79 ? 8.898 7.73 -7.316 1 95.25 79 GLU A O 1
ATOM 617 N N . ILE A 1 80 ? 10.375 6.184 -6.625 1 95.69 80 ILE A N 1
ATOM 618 C CA . ILE A 1 80 ? 9.5 5.602 -5.613 1 95.69 80 ILE A CA 1
ATOM 619 C C . ILE A 1 80 ? 10.188 5.645 -4.25 1 95.69 80 ILE A C 1
ATOM 621 O O . ILE A 1 80 ? 11.32 5.184 -4.102 1 95.69 80 ILE A O 1
ATOM 625 N N . VAL A 1 81 ? 9.555 6.223 -3.281 1 97 81 VAL A N 1
ATOM 626 C CA . VAL A 1 81 ? 10.109 6.348 -1.938 1 97 81 VAL A CA 1
ATOM 627 C C . VAL A 1 81 ? 9.305 5.484 -0.965 1 97 81 VAL A C 1
ATOM 629 O O . VAL A 1 81 ? 8.086 5.629 -0.864 1 97 81 VAL A O 1
ATOM 632 N N . HIS A 1 82 ? 9.992 4.602 -0.306 1 97.56 82 HIS A N 1
ATOM 633 C CA . HIS A 1 82 ? 9.438 3.859 0.82 1 97.56 82 HIS A CA 1
ATOM 634 C C . HIS A 1 82 ? 9.898 4.449 2.148 1 97.56 82 HIS A C 1
ATOM 636 O O . HIS A 1 82 ? 11.086 4.723 2.334 1 97.56 82 HIS A O 1
ATOM 642 N N . LEU A 1 83 ? 8.938 4.637 3.002 1 97.38 83 LEU A N 1
ATOM 643 C CA . LEU A 1 83 ? 9.242 5.211 4.309 1 97.38 83 LEU A CA 1
ATOM 644 C C . LEU A 1 83 ? 8.633 4.367 5.426 1 97.38 83 LEU A C 1
ATOM 646 O O . LEU A 1 83 ? 7.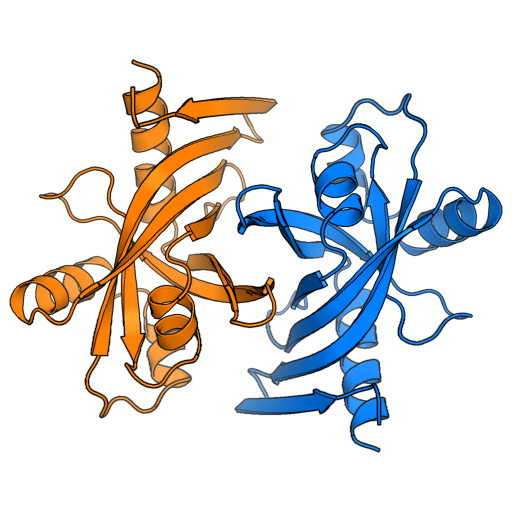469 3.975 5.352 1 97.38 83 LEU A O 1
ATOM 650 N N . ARG A 1 84 ? 9.422 4.031 6.41 1 97.44 84 ARG A N 1
ATOM 651 C CA . ARG A 1 84 ? 8.961 3.439 7.664 1 97.44 84 ARG A CA 1
ATOM 652 C C . ARG A 1 84 ? 9.156 4.402 8.828 1 97.44 84 ARG A C 1
ATOM 654 O O . ARG A 1 84 ? 10.117 5.18 8.844 1 97.44 84 ARG A O 1
ATOM 661 N N . GLY A 1 85 ? 8.227 4.309 9.695 1 97.38 85 GLY A N 1
ATOM 662 C CA . GLY A 1 85 ? 8.32 5.168 10.867 1 97.38 85 GLY A CA 1
ATOM 663 C C . GLY A 1 85 ? 7.172 4.984 11.836 1 97.38 85 GLY A C 1
ATOM 664 O O . GLY A 1 85 ? 6.504 3.945 11.828 1 97.38 85 GLY A O 1
ATOM 665 N N . GLU A 1 86 ? 7.043 5.98 12.703 1 98.25 86 GLU A N 1
ATOM 666 C CA . GLU A 1 86 ? 5.945 6 13.664 1 98.25 86 GLU A CA 1
ATOM 667 C C . GLU A 1 86 ? 5.031 7.199 13.43 1 98.25 86 GLU A C 1
ATOM 669 O O . GLU A 1 86 ? 5.504 8.305 13.141 1 98.25 86 GLU A O 1
ATOM 674 N N . ALA A 1 87 ? 3.756 6.91 13.516 1 98.69 87 ALA A N 1
ATOM 675 C CA . ALA A 1 87 ? 2.77 7.973 13.336 1 98.69 87 ALA A CA 1
ATOM 676 C C . ALA A 1 87 ? 1.921 8.148 14.594 1 98.69 87 ALA A C 1
ATOM 678 O O . ALA A 1 87 ? 1.671 7.188 15.32 1 98.69 87 ALA A O 1
ATOM 679 N N . ARG A 1 88 ? 1.468 9.359 14.805 1 98.25 88 ARG A N 1
ATOM 680 C CA . ARG A 1 88 ? 0.519 9.68 15.867 1 98.25 88 ARG A CA 1
ATOM 681 C C . ARG A 1 88 ? -0.549 10.648 15.367 1 98.25 88 ARG A C 1
ATOM 683 O O . ARG A 1 88 ? -0.34 11.359 14.383 1 98.25 88 ARG A O 1
ATOM 690 N N . VAL A 1 89 ? -1.631 10.625 16.062 1 98.31 89 VAL A N 1
ATOM 691 C CA . VAL A 1 89 ? -2.715 11.555 15.773 1 98.31 89 VAL A CA 1
ATOM 692 C C . VAL A 1 89 ? -2.598 12.773 16.688 1 98.31 89 VAL A C 1
ATOM 694 O O . VAL A 1 89 ? -2.5 12.633 17.906 1 98.31 89 VAL A O 1
ATOM 697 N N . VAL A 1 90 ? -2.562 13.922 16.031 1 96.94 90 VAL A N 1
ATOM 698 C CA . VAL A 1 90 ? -2.416 15.172 16.766 1 96.94 90 VAL A CA 1
ATOM 699 C C . VAL A 1 90 ? -3.633 16.062 16.516 1 96.94 90 VAL A C 1
ATOM 701 O O . VAL A 1 90 ? -4.031 16.281 15.375 1 96.94 90 VAL A O 1
ATOM 704 N N . ASP A 1 91 ? -4.168 16.484 17.641 1 94.44 91 ASP A N 1
ATOM 705 C CA . ASP A 1 91 ? -5.266 17.453 17.547 1 94.44 91 ASP A CA 1
ATOM 706 C C . ASP A 1 91 ? -4.805 18.844 17.969 1 94.44 91 ASP A C 1
ATOM 708 O O . ASP A 1 91 ? -4.969 19.234 19.125 1 94.44 91 ASP A O 1
ATOM 712 N N . ASN A 1 92 ? -4.168 19.578 17.062 1 94.5 92 ASN A N 1
ATOM 713 C CA . ASN A 1 92 ? -3.619 20.922 17.219 1 94.5 92 ASN A CA 1
ATOM 714 C C . ASN A 1 92 ? -4.074 21.844 16.078 1 94.5 92 ASN A C 1
ATOM 716 O O . ASN A 1 92 ? -3.666 21.672 14.938 1 94.5 92 ASN A O 1
ATOM 720 N N . PRO A 1 93 ? -4.844 22.844 16.453 1 94.19 93 PRO A N 1
ATOM 721 C CA . PRO A 1 93 ? -5.438 23.688 15.414 1 94.19 93 PRO A CA 1
ATOM 722 C C . PRO A 1 93 ? -4.391 24.406 14.562 1 94.19 93 PRO A C 1
ATOM 724 O O . PRO A 1 93 ? -4.574 24.547 13.352 1 94.19 93 PRO A O 1
ATOM 727 N N . SER A 1 94 ? -3.369 24.844 15.227 1 94.88 94 SER A N 1
ATOM 728 C CA . SER A 1 94 ? -2.336 25.547 14.469 1 94.88 94 SER A CA 1
ATOM 729 C C . SER A 1 94 ? -1.643 24.609 13.484 1 94.88 94 SER A C 1
ATOM 731 O O . SER A 1 94 ? -1.447 24.969 12.32 1 94.88 94 SER A O 1
ATOM 733 N N . LEU A 1 95 ? -1.285 23.406 13.906 1 94.94 95 LEU A N 1
ATOM 734 C CA . LEU A 1 95 ? -0.659 22.422 13.023 1 94.94 95 LEU A CA 1
ATOM 735 C C . LEU A 1 95 ? -1.608 22.016 11.906 1 94.94 95 LEU A C 1
ATOM 737 O O . LEU A 1 95 ? -1.195 21.891 10.75 1 94.94 95 LEU A O 1
ATOM 741 N N . LYS A 1 96 ? -2.805 21.844 12.242 1 95.31 96 LYS A N 1
ATOM 742 C CA . LYS A 1 96 ? -3.809 21.484 11.25 1 95.31 96 LYS A CA 1
ATOM 743 C C . LYS A 1 96 ? -3.893 22.516 10.141 1 95.31 96 LYS A C 1
ATOM 745 O O . LYS A 1 96 ? -3.924 22.188 8.953 1 95.31 96 LYS A O 1
ATOM 750 N N . ALA A 1 97 ? -3.943 23.781 10.555 1 94.69 97 ALA A N 1
ATOM 751 C CA . ALA A 1 97 ? -4.004 24.859 9.578 1 94.69 97 ALA A CA 1
ATOM 752 C C . ALA A 1 97 ? -2.787 24.828 8.656 1 94.69 97 ALA A C 1
ATOM 754 O O . ALA A 1 97 ? -2.918 24.969 7.441 1 94.69 97 ALA A O 1
ATOM 755 N N . ASP A 1 98 ? -1.605 24.625 9.227 1 95.38 98 ASP A N 1
ATOM 756 C CA . ASP A 1 98 ? -0.37 24.578 8.453 1 95.38 98 ASP A CA 1
ATOM 757 C C . ASP A 1 98 ? -0.387 23.406 7.461 1 95.38 98 ASP A C 1
ATOM 759 O O . ASP A 1 98 ? 0.005 23.578 6.305 1 95.38 98 ASP A O 1
ATOM 763 N N . VAL A 1 99 ? -0.853 22.234 7.895 1 95.88 99 VAL A N 1
ATOM 764 C CA . VAL A 1 99 ? -0.876 21.047 7.055 1 95.88 99 VAL A CA 1
ATOM 765 C C . VAL A 1 99 ? -1.882 21.234 5.922 1 95.88 99 VAL A C 1
ATOM 767 O O . VAL A 1 99 ? -1.579 20.938 4.762 1 95.88 99 VAL A O 1
ATOM 770 N N . LEU A 1 100 ? -3.033 21.781 6.219 1 94.31 100 LEU A N 1
ATOM 771 C CA . LEU A 1 100 ? -4.059 22 5.203 1 94.31 100 LEU A CA 1
ATOM 772 C C . LEU A 1 100 ? -3.584 23 4.152 1 94.31 100 LEU A C 1
ATOM 774 O O . LEU A 1 100 ? -3.904 22.859 2.969 1 94.31 100 LEU A O 1
ATOM 778 N N . GLU A 1 101 ? -2.893 23.969 4.613 1 93.88 101 GLU A N 1
ATOM 779 C CA . GLU A 1 101 ? -2.322 24.906 3.654 1 93.88 101 GLU A CA 1
ATOM 780 C C . GLU A 1 101 ? -1.32 24.219 2.732 1 93.88 101 GLU A C 1
ATOM 782 O O . GLU A 1 101 ? -1.287 24.484 1.53 1 93.88 101 GLU A O 1
ATOM 787 N N . ALA A 1 102 ? -0.532 23.344 3.273 1 93.69 102 ALA A N 1
ATOM 788 C CA . ALA A 1 102 ? 0.544 22.688 2.529 1 93.69 102 ALA A CA 1
ATOM 789 C C . ALA A 1 102 ? -0.011 21.672 1.531 1 93.69 102 ALA A C 1
ATOM 791 O O . ALA A 1 102 ? 0.501 21.547 0.417 1 93.69 102 ALA A O 1
ATOM 792 N N . ILE A 1 103 ? -1.136 20.922 1.919 1 95.5 103 ILE A N 1
ATOM 793 C CA . ILE A 1 103 ? -1.513 19.781 1.086 1 95.5 103 ILE A CA 1
ATOM 794 C C . ILE A 1 103 ? -2.908 20 0.506 1 95.5 103 ILE A C 1
ATOM 796 O O . ILE A 1 103 ? -3.436 19.156 -0.208 1 95.5 103 ILE A O 1
ATOM 800 N N . GLY A 1 104 ? -3.551 21.141 0.787 1 92.81 104 GLY A N 1
ATOM 801 C CA . GLY A 1 104 ? -4.945 21.391 0.459 1 92.81 104 GLY A CA 1
ATOM 802 C C . GLY A 1 104 ? -5.25 21.234 -1.019 1 92.81 104 GLY A C 1
ATOM 803 O O . GLY A 1 104 ? -6.312 20.734 -1.388 1 92.81 104 GLY A O 1
ATOM 804 N N . LYS A 1 105 ? -4.328 21.594 -1.858 1 90.94 105 LYS A N 1
ATOM 805 C CA . LYS A 1 105 ? -4.535 21.531 -3.303 1 90.94 105 LYS A CA 1
ATOM 806 C C . LYS A 1 105 ? -4.75 20.094 -3.768 1 90.94 105 LYS A C 1
ATOM 808 O O . LYS A 1 105 ? -5.391 19.859 -4.793 1 90.94 105 LYS A O 1
ATOM 813 N N . ASP A 1 106 ? -4.273 19.172 -3.004 1 91.62 106 ASP A N 1
ATOM 814 C CA . ASP A 1 106 ? -4.324 17.766 -3.395 1 91.62 106 ASP A CA 1
ATOM 815 C C . ASP A 1 106 ? -5.465 17.031 -2.684 1 91.62 106 ASP A C 1
ATOM 817 O O . ASP A 1 106 ? -5.617 15.82 -2.826 1 91.62 106 ASP A O 1
ATOM 821 N N . LEU A 1 107 ? -6.336 17.766 -1.956 1 91.38 107 LEU A N 1
ATOM 822 C CA . LEU A 1 107 ? -7.336 17.125 -1.114 1 91.38 107 LEU A CA 1
ATOM 823 C C . LEU A 1 107 ? -8.695 17.094 -1.806 1 91.38 107 LEU A C 1
ATOM 825 O O . LEU A 1 107 ? -9.695 16.688 -1.206 1 91.38 107 LEU A O 1
ATOM 829 N N . ALA A 1 108 ? -8.773 17.453 -3.027 1 85.25 108 ALA A N 1
ATOM 830 C CA . ALA A 1 108 ? -10.047 17.547 -3.734 1 85.25 108 ALA A CA 1
ATOM 831 C C . ALA A 1 108 ? -10.781 16.203 -3.701 1 85.25 108 ALA A C 1
ATOM 833 O O . ALA A 1 108 ? -11.977 16.156 -3.396 1 85.25 108 ALA A O 1
ATOM 834 N N . ASN A 1 109 ? -10.086 15.117 -3.961 1 80.44 109 ASN A N 1
ATOM 835 C CA . ASN A 1 109 ? -10.703 13.797 -3.963 1 80.44 109 ASN A CA 1
ATOM 836 C C . ASN A 1 109 ? -11.133 13.375 -2.561 1 80.44 109 ASN A C 1
ATOM 838 O O . ASN A 1 109 ? -12.148 12.711 -2.393 1 80.44 109 ASN A O 1
ATOM 842 N N . PHE A 1 110 ? -10.312 13.781 -1.657 1 81.5 110 PHE A N 1
ATOM 843 C CA . PHE A 1 110 ? -10.656 13.492 -0.269 1 81.5 110 PHE A CA 1
ATOM 844 C C . PHE A 1 110 ? -11.969 14.164 0.11 1 81.5 110 PHE A C 1
ATOM 846 O O . PHE A 1 110 ? -12.852 13.523 0.699 1 81.5 110 PHE A O 1
ATOM 853 N N . TRP A 1 111 ? -12.133 15.336 -0.243 1 82.94 111 TRP A N 1
ATOM 854 C CA . TRP A 1 111 ? -13.336 16.094 0.081 1 82.94 111 TRP A CA 1
ATOM 855 C C . TRP A 1 111 ? -14.547 15.523 -0.641 1 82.94 111 TRP A C 1
ATOM 857 O O . TRP A 1 111 ? -15.648 15.469 -0.077 1 82.94 111 TRP A O 1
ATOM 867 N N . ARG A 1 112 ? -14.359 15.125 -1.808 1 78.62 112 ARG A N 1
ATOM 868 C CA . ARG A 1 112 ? -15.445 14.539 -2.592 1 78.62 112 ARG A CA 1
ATOM 869 C C . ARG A 1 112 ? -15.922 13.227 -1.976 1 78.62 112 ARG A C 1
ATOM 871 O O . ARG A 1 112 ? -17.125 12.945 -1.954 1 78.62 112 ARG A O 1
ATOM 878 N N . ALA A 1 113 ? -14.961 12.539 -1.487 1 75.88 113 ALA A N 1
ATOM 879 C CA . ALA A 1 113 ? -15.266 11.211 -0.978 1 75.88 113 ALA A CA 1
ATOM 880 C C . ALA A 1 113 ? -15.781 11.273 0.456 1 75.88 113 ALA A C 1
ATOM 882 O O . ALA A 1 113 ? -16.438 10.344 0.934 1 75.88 113 ALA A O 1
ATOM 883 N N . ASN A 1 114 ? -15.43 12.414 1.052 1 76.69 114 ASN A N 1
ATOM 884 C CA . ASN A 1 114 ? -15.789 12.531 2.461 1 76.69 114 ASN A CA 1
ATOM 885 C C . ASN A 1 114 ? -16.625 13.781 2.725 1 76.69 114 ASN A C 1
ATOM 887 O O . ASN A 1 114 ? -16.438 14.805 2.061 1 76.69 114 ASN A O 1
ATOM 891 N N . ALA A 1 115 ? -17.766 13.688 3.436 1 65.19 115 ALA A N 1
ATOM 892 C CA . ALA A 1 115 ? -18.578 14.852 3.785 1 65.19 115 ALA A CA 1
ATOM 893 C C . ALA A 1 115 ? -17.766 15.859 4.602 1 65.19 115 ALA A C 1
ATOM 895 O O . ALA A 1 115 ? -16.891 15.477 5.371 1 65.19 115 ALA A O 1
ATOM 896 N N . MET A 1 116 ? -17.578 17.25 4.051 1 62.5 116 MET A N 1
ATOM 897 C CA . MET A 1 116 ? -16.828 18.312 4.734 1 62.5 116 MET A CA 1
ATOM 898 C C . MET A 1 116 ? -17.516 18.688 6.047 1 62.5 116 MET A C 1
ATOM 900 O O . MET A 1 116 ? -16.844 19.031 7.02 1 62.5 116 MET A O 1
ATOM 904 N N . GLU A 1 117 ? -17.906 18.234 6.902 1 55.5 117 GLU A N 1
ATOM 905 C CA . GLU A 1 117 ? -18.406 18.766 8.164 1 55.5 117 GLU A CA 1
ATOM 906 C C . GLU A 1 117 ? -17.469 18.438 9.32 1 55.5 117 GLU A C 1
ATOM 908 O O . GLU A 1 117 ? -17.594 19 10.406 1 55.5 117 GLU A O 1
ATOM 913 N N . SER A 1 118 ? -16.375 17.656 9.039 1 67.06 118 SER A N 1
ATOM 914 C CA . SER A 1 118 ? -15.93 16.875 10.18 1 67.06 118 SER A CA 1
ATOM 915 C C . SER A 1 118 ? -14.688 17.5 10.82 1 67.06 118 SER A C 1
ATOM 917 O O . SER A 1 118 ? -14.062 18.391 10.242 1 67.06 118 SER A O 1
ATOM 919 N N . ASP A 1 119 ? -14.5 17.453 12.078 1 84.38 119 ASP A N 1
ATOM 920 C CA . ASP A 1 119 ? -13.344 17.688 12.938 1 84.38 119 ASP A CA 1
ATOM 921 C C . ASP A 1 119 ? -12.148 16.844 12.5 1 84.38 119 ASP A C 1
ATOM 923 O O . ASP A 1 119 ? -11.984 15.719 12.961 1 84.38 119 ASP A O 1
ATOM 927 N N . LEU A 1 120 ? -11.297 17.469 11.602 1 93.12 120 LEU A N 1
ATOM 928 C CA . LEU A 1 120 ? -10.109 16.766 11.141 1 93.12 120 LEU A CA 1
ATOM 929 C C . LEU A 1 120 ? -9.039 16.719 12.227 1 93.12 120 LEU A C 1
ATOM 931 O O . LEU A 1 120 ? -8.984 17.609 13.078 1 93.12 120 LEU A O 1
ATOM 935 N N . VAL A 1 121 ? -8.289 15.68 12.164 1 96.38 121 VAL A N 1
ATOM 936 C CA . VAL A 1 121 ? -7.07 15.57 12.961 1 96.38 121 VAL A CA 1
ATOM 937 C C . VAL A 1 121 ? -5.875 15.336 12.039 1 96.38 121 VAL A C 1
ATOM 939 O O . VAL A 1 121 ? -6.047 15 10.859 1 96.38 121 VAL A O 1
ATOM 942 N N . VAL A 1 122 ? -4.691 15.57 12.609 1 97.38 122 VAL A N 1
ATOM 943 C CA . VAL A 1 122 ? -3.457 15.438 11.852 1 97.38 122 VAL A CA 1
ATOM 944 C C . VAL A 1 122 ? -2.789 14.102 12.18 1 97.38 122 VAL A C 1
ATOM 946 O O . VAL A 1 122 ? -2.73 13.703 13.344 1 97.38 122 VAL A O 1
ATOM 949 N N . ILE A 1 123 ? -2.365 13.398 11.164 1 98.56 123 ILE A N 1
ATOM 950 C CA . ILE A 1 123 ? -1.42 12.305 11.336 1 98.56 123 ILE A CA 1
ATOM 951 C C . ILE A 1 123 ? 0.005 12.812 11.133 1 98.56 123 ILE A C 1
ATOM 953 O O . ILE A 1 123 ? 0.337 13.344 10.07 1 98.56 123 ILE A O 1
ATOM 957 N N . GLU A 1 124 ? 0.771 12.688 12.133 1 98.25 124 GLU A N 1
ATOM 958 C CA . GLU A 1 124 ? 2.182 13.062 12.094 1 98.25 124 GLU A CA 1
ATOM 959 C C . GLU A 1 124 ? 3.078 11.828 12.086 1 98.25 124 GLU A C 1
ATOM 961 O O . GLU A 1 124 ? 3.055 11.023 13.023 1 98.25 124 GLU A O 1
ATOM 966 N N . THR A 1 125 ? 3.893 11.695 11.047 1 98.06 125 THR A N 1
ATOM 967 C CA . THR A 1 125 ? 4.785 10.547 10.938 1 98.06 125 THR A CA 1
ATOM 968 C C . THR A 1 125 ? 6.242 10.969 11.102 1 98.06 125 THR A C 1
ATOM 970 O O . THR A 1 125 ? 6.711 11.875 10.406 1 98.06 125 THR A O 1
ATOM 973 N N . VAL A 1 126 ? 6.898 10.344 11.977 1 96.44 126 VAL A N 1
ATOM 974 C CA . VAL A 1 126 ? 8.336 10.484 12.148 1 96.44 126 VAL A CA 1
ATOM 975 C C . VAL A 1 126 ? 9.062 9.336 11.438 1 96.44 126 VAL A C 1
ATOM 977 O O . VAL A 1 126 ? 8.953 8.18 11.852 1 96.44 126 VAL A O 1
ATOM 980 N N . PRO A 1 127 ? 9.867 9.641 10.422 1 95.75 127 PRO A N 1
ATOM 981 C CA . PRO A 1 127 ? 10.531 8.578 9.664 1 95.75 127 PRO A CA 1
ATOM 982 C C . PRO A 1 127 ? 11.695 7.941 10.422 1 95.75 127 PRO A C 1
ATOM 984 O O . PRO A 1 127 ? 12.422 8.641 11.133 1 95.75 127 PRO A O 1
ATOM 987 N N . ASP A 1 128 ? 11.836 6.68 10.273 1 94.69 128 ASP A N 1
ATOM 988 C CA . ASP A 1 128 ? 12.969 5.918 10.797 1 94.69 128 ASP A CA 1
ATOM 989 C C . ASP A 1 128 ? 13.891 5.465 9.664 1 94.69 128 ASP A C 1
ATOM 991 O O . ASP A 1 128 ? 15.109 5.5 9.805 1 94.69 128 ASP A O 1
ATOM 995 N N . GLU A 1 129 ? 13.312 5.07 8.57 1 96 129 GLU A N 1
ATOM 996 C CA . GLU A 1 129 ? 14.039 4.555 7.418 1 96 129 GLU A CA 1
ATOM 997 C C . GLU A 1 129 ? 13.383 4.988 6.113 1 96 129 GLU A C 1
ATOM 999 O O . GLU A 1 129 ? 12.156 5.012 6.008 1 96 129 GLU A O 1
ATOM 1004 N N . ILE A 1 130 ? 14.219 5.285 5.18 1 96.88 130 ILE A N 1
ATOM 1005 C CA . ILE A 1 130 ? 13.75 5.637 3.844 1 96.88 130 ILE A CA 1
ATOM 1006 C C . ILE A 1 130 ? 14.516 4.832 2.797 1 96.88 130 ILE A C 1
ATOM 1008 O O . ILE A 1 130 ? 15.719 4.613 2.934 1 96.88 130 ILE A O 1
ATOM 1012 N N . GLU A 1 131 ? 13.852 4.348 1.848 1 96.56 131 GLU A N 1
ATOM 1013 C CA . GLU A 1 131 ? 14.43 3.738 0.654 1 96.56 131 GLU A CA 1
ATOM 1014 C C . GLU A 1 131 ? 13.93 4.426 -0.614 1 96.56 131 GLU A C 1
ATOM 1016 O O . GLU A 1 131 ? 12.734 4.684 -0.755 1 96.56 131 GLU A O 1
ATOM 1021 N N . VAL A 1 132 ? 14.875 4.73 -1.513 1 96.5 132 VAL A N 1
ATOM 1022 C CA . VAL A 1 132 ? 14.539 5.414 -2.758 1 96.5 132 VAL A CA 1
ATOM 1023 C C . VAL A 1 132 ? 14.945 4.551 -3.949 1 96.5 132 VAL A C 1
ATOM 1025 O O . VAL A 1 132 ? 16.109 4.137 -4.051 1 96.5 132 VAL A O 1
ATOM 1028 N N . PHE A 1 133 ? 13.984 4.289 -4.781 1 93.44 133 PHE A N 1
ATOM 1029 C CA . PHE A 1 133 ? 14.242 3.658 -6.07 1 93.44 133 PHE A CA 1
ATOM 1030 C C . PHE A 1 133 ? 14.109 4.668 -7.203 1 93.44 133 PHE A C 1
ATOM 1032 O O . PHE A 1 133 ? 13.156 5.441 -7.242 1 93.44 133 PHE A O 1
ATOM 1039 N N . SER A 1 134 ? 15.086 4.664 -8.039 1 93.12 134 SER A N 1
ATOM 1040 C CA . SER A 1 134 ? 15.047 5.5 -9.234 1 93.12 134 SER A CA 1
ATOM 1041 C C . SER A 1 134 ? 15.125 4.652 -10.508 1 93.12 134 SER A C 1
ATOM 1043 O O . SER A 1 134 ? 16.109 3.953 -10.734 1 93.12 134 SER A O 1
ATOM 1045 N N . ALA A 1 135 ? 14.078 4.75 -11.266 1 87.5 135 ALA A N 1
ATOM 1046 C CA . ALA A 1 135 ? 14.039 3.986 -12.516 1 87.5 135 ALA A CA 1
ATOM 1047 C C . ALA A 1 135 ? 15.078 4.496 -13.5 1 87.5 135 ALA A C 1
ATOM 1049 O O . ALA A 1 135 ? 15.758 3.705 -14.156 1 87.5 135 ALA A O 1
ATOM 1050 N N . SER A 1 136 ? 15.195 5.797 -13.648 1 90.12 136 SER A N 1
ATOM 1051 C CA . SER A 1 136 ? 16.109 6.391 -14.617 1 90.12 136 SER A CA 1
ATOM 1052 C C . SER A 1 136 ? 17.562 6.109 -14.242 1 90.12 136 SER A C 1
ATOM 1054 O O . SER A 1 136 ? 18.391 5.844 -15.109 1 90.12 136 SER A O 1
ATOM 1056 N N . ARG A 1 137 ? 17.781 6.074 -12.922 1 89.38 137 ARG A N 1
ATOM 1057 C CA . ARG A 1 137 ? 19.156 5.82 -12.477 1 89.38 137 ARG A CA 1
ATOM 1058 C C . ARG A 1 137 ? 19.406 4.328 -12.32 1 89.38 137 ARG A C 1
ATOM 1060 O O . ARG A 1 137 ? 20.562 3.891 -12.281 1 89.38 137 ARG A O 1
ATOM 1067 N N . GLY A 1 138 ? 18.391 3.602 -12.188 1 85.81 138 GLY A N 1
ATOM 1068 C CA . GLY A 1 138 ? 18.5 2.162 -12.016 1 85.81 138 GLY A CA 1
ATOM 1069 C C . GLY A 1 138 ? 19.078 1.76 -10.672 1 85.81 138 GLY A C 1
ATOM 1070 O O . GLY A 1 138 ? 19.781 0.754 -10.578 1 85.81 138 GLY A O 1
ATOM 1071 N N . ASP A 1 139 ? 18.875 2.668 -9.656 1 90 139 ASP A N 1
ATOM 1072 C CA . ASP A 1 139 ? 19.469 2.359 -8.367 1 90 139 ASP A CA 1
ATOM 1073 C C . ASP A 1 139 ? 18.453 2.436 -7.238 1 90 139 ASP A C 1
ATOM 1075 O O . ASP A 1 139 ? 17.312 2.859 -7.457 1 90 139 ASP A O 1
ATOM 1079 N N . ARG A 1 140 ? 18.844 1.814 -6.133 1 91.12 140 ARG A N 1
ATOM 1080 C CA . ARG A 1 140 ? 18.078 1.787 -4.887 1 91.12 140 ARG A CA 1
ATOM 1081 C C . ARG A 1 140 ? 18.969 2.131 -3.695 1 91.12 140 ARG A C 1
ATOM 1083 O O . ARG A 1 140 ? 20.016 1.515 -3.498 1 91.12 140 ARG A O 1
ATOM 1090 N N . VAL A 1 141 ? 18.594 3.176 -2.979 1 94.25 141 VAL A N 1
ATOM 1091 C CA . VAL A 1 141 ? 19.359 3.611 -1.819 1 94.25 141 VAL A CA 1
ATOM 1092 C C . VAL A 1 141 ? 18.484 3.613 -0.577 1 94.25 141 VAL A C 1
ATOM 1094 O O . VAL A 1 141 ? 17.328 4.051 -0.63 1 94.25 141 VAL A O 1
ATOM 1097 N N . ARG A 1 142 ? 19.031 3.059 0.457 1 94.81 142 ARG A N 1
ATOM 1098 C CA . ARG A 1 142 ? 18.297 2.977 1.717 1 94.81 142 ARG A CA 1
ATOM 1099 C C . ARG A 1 142 ? 19.141 3.506 2.873 1 94.81 142 ARG A C 1
ATOM 1101 O O . ARG A 1 142 ? 20.359 3.381 2.863 1 94.81 142 ARG A O 1
ATOM 1108 N N . GLY A 1 143 ? 18.438 4.109 3.811 1 94.25 143 GLY A N 1
ATOM 1109 C CA . GLY A 1 143 ? 19.141 4.594 4.984 1 94.25 143 GLY A CA 1
ATOM 1110 C C . GLY A 1 143 ? 18.234 4.852 6.168 1 94.25 143 GLY A C 1
ATOM 1111 O O . GLY A 1 143 ? 17.047 5.184 5.996 1 94.25 143 GLY A O 1
ATOM 1112 N N . SER A 1 144 ? 18.812 4.691 7.332 1 92.94 144 SER A N 1
ATOM 1113 C CA . SER A 1 144 ? 18.125 5.047 8.578 1 92.94 144 SER A CA 1
ATOM 1114 C C . SER A 1 144 ? 18.281 6.535 8.883 1 92.94 144 SER A C 1
ATOM 1116 O O . SER A 1 144 ? 19.312 7.133 8.586 1 92.94 144 SER A O 1
ATOM 1118 N N . LEU A 1 145 ? 17.203 7.086 9.367 1 85.81 145 LEU A N 1
ATOM 1119 C CA . LEU A 1 145 ? 17.266 8.492 9.742 1 85.81 145 LEU A CA 1
ATOM 1120 C C . LEU A 1 145 ? 17.562 8.641 11.234 1 85.81 145 LEU A C 1
ATOM 1122 O O . LEU A 1 145 ? 17.828 9.75 11.711 1 85.81 145 LEU A O 1
ATOM 1126 N N . ALA A 1 146 ? 17.391 7.621 12.07 1 69.81 146 ALA A N 1
ATOM 1127 C CA . ALA A 1 146 ? 17.672 7.688 13.5 1 69.81 146 ALA A CA 1
ATOM 1128 C C . ALA A 1 146 ? 19.156 7.957 13.742 1 69.81 146 ALA A C 1
ATOM 1130 O O . ALA A 1 146 ? 19.547 8.438 14.812 1 69.81 146 ALA A O 1
ATOM 1131 N N . ASP A 1 147 ? 20.109 7.57 12.805 1 50.12 147 ASP A N 1
ATOM 1132 C CA . ASP A 1 147 ? 21.484 7.746 13.234 1 50.12 147 ASP A CA 1
ATOM 1133 C C . ASP A 1 147 ? 21.891 9.219 13.211 1 50.12 147 ASP A C 1
ATOM 1135 O O . ASP A 1 147 ? 21.5 9.961 12.305 1 50.12 147 ASP A O 1
ATOM 1139 N N . MET B 1 1 ? -24.344 -13.93 -2.518 1 53 1 MET B N 1
ATOM 1140 C CA . MET B 1 1 ? -24.562 -12.977 -3.602 1 53 1 MET B CA 1
ATOM 1141 C C . MET B 1 1 ? -23.531 -11.844 -3.539 1 53 1 MET B C 1
ATOM 1143 O O . MET B 1 1 ? -22.922 -11.5 -4.551 1 53 1 MET B O 1
ATOM 1147 N N . LYS B 1 2 ? -23.281 -11.305 -2.342 1 64.75 2 LYS B N 1
ATOM 1148 C CA . LYS B 1 2 ? -22.344 -10.188 -2.152 1 64.75 2 LYS B CA 1
ATOM 1149 C C . LYS B 1 2 ? -20.906 -10.633 -2.385 1 64.75 2 LYS B C 1
ATOM 1151 O O . LYS B 1 2 ? -20.125 -9.93 -3.035 1 64.75 2 LYS B O 1
ATOM 1156 N N . SER B 1 3 ? -20.844 -11.914 -2.176 1 81.5 3 SER B N 1
ATOM 1157 C CA . SER B 1 3 ? -19.484 -12.43 -2.316 1 81.5 3 SER B CA 1
ATOM 1158 C C . SER B 1 3 ? -19.094 -12.594 -3.783 1 81.5 3 SER B C 1
ATOM 1160 O O . SER B 1 3 ? -17.984 -12.258 -4.184 1 81.5 3 SER B O 1
ATOM 1162 N N . ARG B 1 4 ? -20.125 -12.93 -4.578 1 84.75 4 ARG B N 1
ATOM 1163 C CA . ARG B 1 4 ? -19.812 -13.133 -5.988 1 84.75 4 ARG B CA 1
ATOM 1164 C C . ARG B 1 4 ? -19.547 -11.805 -6.691 1 84.75 4 ARG B C 1
ATOM 1166 O O . ARG B 1 4 ? -18.656 -11.711 -7.535 1 84.75 4 ARG B O 1
ATOM 1173 N N . VAL B 1 5 ? -20.266 -10.766 -6.309 1 88.81 5 VAL B N 1
ATOM 1174 C CA . VAL B 1 5 ? -20.125 -9.445 -6.91 1 88.81 5 VAL B CA 1
ATOM 1175 C C . VAL B 1 5 ? -18.734 -8.875 -6.59 1 88.81 5 VAL B C 1
ATOM 1177 O O . VAL B 1 5 ? -18.094 -8.273 -7.449 1 88.81 5 VAL B O 1
ATOM 1180 N N . LEU B 1 6 ? -18.312 -9.148 -5.398 1 94.06 6 LEU B N 1
ATOM 1181 C CA . LEU B 1 6 ? -17 -8.641 -4.969 1 94.06 6 LEU B CA 1
ATOM 1182 C C . LEU B 1 6 ? -15.875 -9.398 -5.656 1 94.06 6 LEU B C 1
ATOM 1184 O O . LEU B 1 6 ? -14.891 -8.797 -6.09 1 94.06 6 LEU B O 1
ATOM 1188 N N . LEU B 1 7 ? -16.109 -10.664 -5.812 1 92.31 7 LEU B N 1
ATOM 1189 C CA . LEU B 1 7 ? -15.094 -11.469 -6.492 1 92.31 7 LEU B CA 1
ATOM 1190 C C . LEU B 1 7 ? -15.031 -11.125 -7.977 1 92.31 7 LEU B C 1
ATOM 1192 O O . LEU B 1 7 ? -13.953 -11.117 -8.578 1 92.31 7 LEU B O 1
ATOM 1196 N N . ASP B 1 8 ? -16.172 -10.82 -8.578 1 91.75 8 ASP B N 1
ATOM 1197 C CA . ASP B 1 8 ? -16.219 -10.406 -9.977 1 91.75 8 ASP B CA 1
ATOM 1198 C C . ASP B 1 8 ? -15.469 -9.086 -10.18 1 91.75 8 ASP B C 1
ATOM 1200 O O . ASP B 1 8 ? -14.766 -8.914 -11.18 1 91.75 8 ASP B O 1
ATOM 1204 N N . ALA B 1 9 ? -15.633 -8.172 -9.219 1 93.44 9 ALA B N 1
ATOM 1205 C CA . ALA B 1 9 ? -14.93 -6.891 -9.297 1 93.44 9 ALA B CA 1
ATOM 1206 C C . ALA B 1 9 ? -13.414 -7.09 -9.203 1 93.44 9 ALA B C 1
ATOM 1208 O O . ALA B 1 9 ? -12.656 -6.473 -9.953 1 93.44 9 ALA B O 1
ATOM 1209 N N . LEU B 1 10 ? -13.047 -8 -8.281 1 94.81 10 LEU B N 1
ATOM 1210 C CA . LEU B 1 10 ? -11.625 -8.312 -8.148 1 94.81 10 LEU B CA 1
ATOM 1211 C C . LEU B 1 10 ? -11.07 -8.875 -9.453 1 94.81 10 LEU B C 1
ATOM 1213 O O . LEU B 1 10 ? -10.008 -8.438 -9.914 1 94.81 10 LEU B O 1
ATOM 1217 N N . GLU B 1 11 ? -11.805 -9.742 -10.055 1 92.94 11 GLU B N 1
ATOM 1218 C CA . GLU B 1 11 ? -11.367 -10.344 -11.312 1 92.94 11 GLU B CA 1
ATOM 1219 C C . GLU B 1 11 ? -11.273 -9.289 -12.414 1 92.94 11 GLU B C 1
ATOM 1221 O O . GLU B 1 11 ? -10.305 -9.273 -13.18 1 92.94 11 GLU B O 1
ATOM 1226 N N . ARG B 1 12 ? -12.188 -8.391 -12.469 1 93 12 ARG B N 1
ATOM 1227 C CA . ARG B 1 12 ? -12.211 -7.348 -13.484 1 93 12 ARG B CA 1
ATOM 1228 C C . ARG B 1 12 ? -11.008 -6.418 -13.344 1 93 12 ARG B C 1
ATOM 1230 O O . ARG B 1 12 ? -10.344 -6.098 -14.336 1 93 12 ARG B O 1
ATOM 1237 N N . VAL B 1 13 ? -10.742 -6.062 -12.148 1 95.56 13 VAL B N 1
ATOM 1238 C CA . VAL B 1 13 ? -9.648 -5.125 -11.922 1 95.56 13 VAL B CA 1
ATOM 1239 C C . VAL B 1 13 ? -8.312 -5.805 -12.227 1 95.56 13 VAL B C 1
ATOM 1241 O O . VAL B 1 13 ? -7.438 -5.211 -12.859 1 95.56 13 VAL B O 1
ATOM 1244 N N . LEU B 1 14 ? -8.203 -7.094 -11.867 1 93.94 14 LEU B N 1
ATOM 1245 C CA . LEU B 1 14 ? -6.969 -7.828 -12.102 1 93.94 14 LEU B CA 1
ATOM 1246 C C . LEU B 1 14 ? -6.766 -8.078 -13.594 1 93.94 14 LEU B C 1
ATOM 1248 O O . LEU B 1 14 ? -5.625 -8.125 -14.07 1 93.94 14 LEU B O 1
ATOM 1252 N N . ASP B 1 15 ? -7.859 -8.172 -14.312 1 90.19 15 ASP B N 1
ATOM 1253 C CA . ASP B 1 15 ? -7.777 -8.344 -15.758 1 90.19 15 ASP B CA 1
ATOM 1254 C C . ASP B 1 15 ? -7.344 -7.047 -16.438 1 90.19 15 ASP B C 1
ATOM 1256 O O . ASP B 1 15 ? -6.68 -7.078 -17.484 1 90.19 15 ASP B O 1
ATOM 1260 N N . SER B 1 16 ? -7.691 -5.984 -15.852 1 92.12 16 SER B N 1
ATOM 1261 C CA . SER B 1 16 ? -7.344 -4.672 -16.391 1 92.12 16 SER B CA 1
ATOM 1262 C C . SER B 1 16 ? -5.879 -4.336 -16.125 1 92.12 16 SER B C 1
ATOM 1264 O O . SER B 1 16 ? -5.184 -3.834 -17 1 92.12 16 SER B O 1
ATOM 1266 N N . SER B 1 17 ? -5.449 -4.551 -14.875 1 91.06 17 SER B N 1
ATOM 1267 C CA . SER B 1 17 ? -4.074 -4.328 -14.438 1 91.06 17 SER B CA 1
ATOM 1268 C C . SER B 1 17 ? -3.65 -5.355 -13.398 1 91.06 17 SER B C 1
ATOM 1270 O O . SER B 1 17 ? -4.336 -5.543 -12.391 1 91.06 17 SER B O 1
ATOM 1272 N N . GLY B 1 18 ? -2.531 -6.027 -13.672 1 93.38 18 GLY B N 1
ATOM 1273 C CA . GLY B 1 18 ? -2.021 -6.992 -12.711 1 93.38 18 GLY B CA 1
ATOM 1274 C C . GLY B 1 18 ? -1.176 -6.359 -11.625 1 93.38 18 GLY B C 1
ATOM 1275 O O . GLY B 1 18 ? -0.697 -7.051 -10.719 1 93.38 18 GLY B O 1
ATOM 1276 N N . ARG B 1 19 ? -1.004 -5.035 -11.734 1 94.69 19 ARG B N 1
ATOM 1277 C CA . ARG B 1 19 ? -0.196 -4.336 -10.742 1 94.69 19 ARG B CA 1
ATOM 1278 C C . ARG B 1 19 ? -1.007 -4.047 -9.484 1 94.69 19 ARG B C 1
ATOM 1280 O O . ARG B 1 19 ? -2.182 -3.686 -9.562 1 94.69 19 ARG B O 1
ATOM 1287 N N . ALA B 1 20 ? -0.355 -4.215 -8.344 1 97.31 20 ALA B N 1
ATOM 1288 C CA . ALA B 1 20 ? -1.02 -4.004 -7.062 1 97.31 20 ALA B CA 1
ATOM 1289 C C . ALA B 1 20 ? -0.014 -3.617 -5.98 1 97.31 20 ALA B C 1
ATOM 1291 O O . ALA B 1 20 ? 1.196 -3.77 -6.168 1 97.31 20 ALA B O 1
ATOM 1292 N N . VAL B 1 21 ? -0.507 -3.082 -4.906 1 98.12 21 VAL B N 1
ATOM 1293 C CA . VAL B 1 21 ? 0.292 -2.885 -3.703 1 98.12 21 VAL B CA 1
ATOM 1294 C C . VAL B 1 21 ? -0.058 -3.951 -2.668 1 98.12 21 VAL B C 1
ATOM 1296 O O . VAL B 1 21 ? -1.235 -4.215 -2.414 1 98.12 21 VAL B O 1
ATOM 1299 N N . MET B 1 22 ? 0.955 -4.551 -2.125 1 98.81 22 MET B N 1
ATOM 1300 C CA . MET B 1 22 ? 0.793 -5.531 -1.059 1 98.81 22 MET B CA 1
ATOM 1301 C C . MET B 1 22 ? 1.429 -5.039 0.237 1 98.81 22 MET B C 1
ATOM 1303 O O . MET B 1 22 ? 2.527 -4.48 0.221 1 98.81 22 MET B O 1
ATOM 1307 N N . ALA B 1 23 ? 0.776 -5.273 1.311 1 98.88 23 ALA B N 1
ATOM 1308 C CA . ALA B 1 23 ? 1.363 -5.016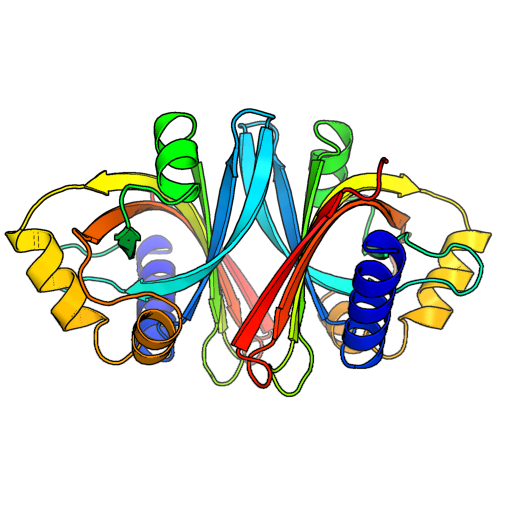 2.623 1 98.88 23 ALA B CA 1
ATOM 1309 C C . ALA B 1 23 ? 1.467 -6.301 3.439 1 98.88 23 ALA B C 1
ATOM 1311 O O . ALA B 1 23 ? 0.527 -7.098 3.475 1 98.88 23 ALA B O 1
ATOM 1312 N N . THR B 1 24 ? 2.6 -6.539 4.012 1 98.88 24 THR B N 1
ATOM 1313 C CA . THR B 1 24 ? 2.863 -7.551 5.031 1 98.88 24 THR B CA 1
ATOM 1314 C C . THR B 1 24 ? 3.256 -6.895 6.355 1 98.88 24 THR B C 1
ATOM 1316 O O . THR B 1 24 ? 3.342 -5.668 6.445 1 98.88 24 THR B O 1
ATOM 1319 N N . VAL B 1 25 ? 3.391 -7.688 7.383 1 98.75 25 VAL B N 1
ATOM 1320 C CA . VAL B 1 25 ? 3.867 -7.207 8.672 1 98.75 25 VAL B CA 1
ATOM 1321 C C . VAL B 1 25 ? 5.16 -7.93 9.055 1 98.75 25 VAL B C 1
ATOM 1323 O O . VAL B 1 25 ? 5.227 -9.156 9 1 98.75 25 VAL B O 1
ATOM 1326 N N . ASP B 1 26 ? 6.152 -7.125 9.391 1 97.81 26 ASP B N 1
ATOM 1327 C CA . ASP B 1 26 ? 7.434 -7.742 9.703 1 97.81 26 ASP B CA 1
ATOM 1328 C C . ASP B 1 26 ? 7.484 -8.203 11.164 1 97.81 26 ASP B C 1
ATOM 1330 O O . ASP B 1 26 ? 6.484 -8.125 11.875 1 97.81 26 ASP B O 1
ATOM 1334 N N . GLU B 1 27 ? 8.625 -8.695 11.578 1 96.44 27 GLU B N 1
ATOM 1335 C CA . GLU B 1 27 ? 8.781 -9.312 12.891 1 96.44 27 GLU B CA 1
ATOM 1336 C C . GLU B 1 27 ? 8.617 -8.289 14.008 1 96.44 27 GLU B C 1
ATOM 1338 O O . GLU B 1 27 ? 8.367 -8.656 15.164 1 96.44 27 GLU B O 1
ATOM 1343 N N . GLN B 1 28 ? 8.719 -6.984 13.695 1 95.75 28 GLN B N 1
ATOM 1344 C CA . GLN B 1 28 ? 8.578 -5.93 14.688 1 95.75 28 GLN B CA 1
ATOM 1345 C C . GLN B 1 28 ? 7.148 -5.398 14.734 1 95.75 28 GLN B C 1
ATOM 1347 O O . GLN B 1 28 ? 6.855 -4.461 15.484 1 95.75 28 GLN B O 1
ATOM 1352 N N . GLY B 1 29 ? 6.309 -5.98 13.891 1 97.31 29 GLY B N 1
ATOM 1353 C CA . GLY B 1 29 ? 4.918 -5.555 13.875 1 97.31 29 GLY B CA 1
ATOM 1354 C C . GLY B 1 29 ? 4.68 -4.336 13 1 97.31 29 GLY B C 1
ATOM 1355 O O . GLY B 1 29 ? 3.654 -3.666 13.133 1 97.31 29 GLY B O 1
ATOM 1356 N N . ILE B 1 30 ? 5.676 -4.016 12.141 1 97.62 30 ILE B N 1
ATOM 1357 C CA . ILE B 1 30 ? 5.57 -2.842 11.281 1 97.62 30 ILE B CA 1
ATOM 1358 C C . ILE B 1 30 ? 5.191 -3.273 9.859 1 97.62 30 ILE B C 1
ATOM 1360 O O . ILE B 1 30 ? 5.75 -4.238 9.328 1 97.62 30 ILE B O 1
ATOM 1364 N N . PRO B 1 31 ? 4.23 -2.605 9.25 1 98.69 31 PRO B N 1
ATOM 1365 C CA . PRO B 1 31 ? 3.85 -2.994 7.891 1 98.69 31 PRO B CA 1
ATOM 1366 C C . PRO B 1 31 ? 4.918 -2.648 6.859 1 98.69 31 PRO B C 1
ATOM 1368 O O . PRO B 1 31 ? 5.691 -1.707 7.055 1 98.69 31 PRO B O 1
ATOM 1371 N N . ARG B 1 32 ? 4.973 -3.414 5.844 1 97.94 32 ARG B N 1
ATOM 1372 C CA . ARG B 1 32 ? 5.824 -3.182 4.684 1 97.94 32 ARG B CA 1
ATOM 1373 C C . ARG B 1 32 ? 5.008 -3.176 3.395 1 97.94 32 ARG B C 1
ATOM 1375 O O . ARG B 1 32 ? 4.184 -4.066 3.172 1 97.94 32 ARG B O 1
ATOM 1382 N N . LEU B 1 33 ? 5.324 -2.207 2.551 1 97.75 33 LEU B N 1
ATOM 1383 C CA . LEU B 1 33 ? 4.605 -2.018 1.295 1 97.75 33 LEU B CA 1
ATOM 1384 C C . LEU B 1 33 ? 5.484 -2.385 0.106 1 97.75 33 LEU B C 1
ATOM 1386 O O . LEU B 1 33 ? 6.691 -2.129 0.118 1 97.75 33 LEU B O 1
ATOM 1390 N N . ARG B 1 34 ? 4.82 -2.873 -0.91 1 94.5 34 ARG B N 1
ATOM 1391 C CA . ARG B 1 34 ? 5.555 -3.066 -2.156 1 94.5 34 ARG B CA 1
ATOM 1392 C C . ARG B 1 34 ? 4.598 -3.186 -3.34 1 94.5 34 ARG B C 1
ATOM 1394 O O . ARG B 1 34 ? 3.473 -3.666 -3.191 1 94.5 34 ARG B O 1
ATOM 1401 N N . TRP B 1 35 ? 5.043 -2.777 -4.422 1 94.44 35 TRP B N 1
ATOM 1402 C CA . TRP B 1 35 ? 4.379 -3.094 -5.684 1 94.44 35 TRP B CA 1
ATOM 1403 C C . TRP B 1 35 ? 4.555 -4.566 -6.039 1 94.44 35 TRP B C 1
ATOM 1405 O O . TRP B 1 35 ? 5.641 -5.125 -5.863 1 94.44 35 TRP B O 1
ATOM 1415 N N . MET B 1 36 ? 3.482 -5.109 -6.574 1 96.88 36 MET B N 1
ATOM 1416 C CA . MET B 1 36 ? 3.479 -6.504 -7.02 1 96.88 36 MET B CA 1
ATOM 1417 C C . MET B 1 36 ? 2.734 -6.648 -8.344 1 96.88 36 MET B C 1
ATOM 1419 O O . MET B 1 36 ? 1.967 -5.766 -8.727 1 96.88 36 MET B O 1
ATOM 1423 N N . VAL B 1 37 ? 3.08 -7.715 -9.031 1 96.81 37 VAL B N 1
ATOM 1424 C CA . VAL B 1 37 ? 2.209 -8.234 -10.086 1 96.81 37 VAL B CA 1
ATOM 1425 C C . VAL B 1 37 ? 1.452 -9.453 -9.562 1 96.81 37 VAL B C 1
ATOM 1427 O O . VAL B 1 37 ? 2.055 -10.375 -9.008 1 96.81 37 VAL B O 1
ATOM 1430 N N . ALA B 1 38 ? 0.146 -9.406 -9.695 1 97.75 38 ALA B N 1
ATOM 1431 C CA . ALA B 1 38 ? -0.691 -10.484 -9.188 1 97.75 38 ALA B CA 1
ATOM 1432 C C . ALA B 1 38 ? -1.78 -10.859 -10.188 1 97.75 38 ALA B C 1
ATOM 1434 O O . ALA B 1 38 ? -2.049 -10.109 -11.125 1 97.75 38 ALA B O 1
ATOM 1435 N N . GLY B 1 39 ? -2.322 -12.039 -9.969 1 96.69 39 GLY B N 1
ATOM 1436 C CA . GLY B 1 39 ? -3.422 -12.508 -10.797 1 96.69 39 GLY B CA 1
ATOM 1437 C C . GLY B 1 39 ? -4.184 -13.664 -10.172 1 96.69 39 GLY B C 1
ATOM 1438 O O . GLY B 1 39 ? -3.869 -14.086 -9.055 1 96.69 39 GLY B O 1
ATOM 1439 N N . MET B 1 40 ? -5.262 -14.039 -10.891 1 95.75 40 MET B N 1
ATOM 1440 C CA . MET B 1 40 ? -6.07 -15.195 -10.508 1 95.75 40 MET B CA 1
ATOM 1441 C C . MET B 1 40 ? -5.969 -16.312 -11.547 1 95.75 40 MET B C 1
ATOM 1443 O O . MET B 1 40 ? -5.648 -16.047 -12.711 1 95.75 40 MET B O 1
ATOM 1447 N N . LEU B 1 41 ? -6.18 -17.469 -11.031 1 94.25 41 LEU B N 1
ATOM 1448 C CA . LEU B 1 41 ? -6.227 -18.609 -11.938 1 94.25 41 LEU B CA 1
ATOM 1449 C C . LEU B 1 41 ? -7.664 -19.031 -12.203 1 94.25 41 LEU B C 1
ATOM 1451 O O . LEU B 1 41 ? -8.5 -19.016 -11.297 1 94.25 41 LEU B O 1
ATOM 1455 N N . ARG B 1 42 ? -7.949 -19.406 -13.383 1 82.12 42 ARG B N 1
ATOM 1456 C CA . ARG B 1 42 ? -9.281 -19.844 -13.773 1 82.12 42 ARG B CA 1
ATOM 1457 C C . ARG B 1 42 ? -9.727 -21.047 -12.93 1 82.12 42 ARG B C 1
ATOM 1459 O O . ARG B 1 42 ? -10.898 -21.141 -12.555 1 82.12 42 ARG B O 1
ATOM 1466 N N . GLY B 1 43 ? -8.906 -21.922 -12.477 1 75.12 43 GLY B N 1
ATOM 1467 C CA . GLY B 1 43 ? -9.242 -23.125 -11.719 1 75.12 43 GLY B CA 1
ATOM 1468 C C . GLY B 1 43 ? -9.281 -22.875 -10.219 1 75.12 43 GLY B C 1
ATOM 1469 O O . GLY B 1 43 ? -9.617 -23.781 -9.453 1 75.12 43 GLY B O 1
ATOM 1470 N N . ALA B 1 44 ? -8.984 -21.844 -9.656 1 73.44 44 ALA B N 1
ATOM 1471 C CA . ALA B 1 44 ? -8.977 -21.484 -8.242 1 73.44 44 ALA B CA 1
ATOM 1472 C C . ALA B 1 44 ? -9.586 -20.094 -8.039 1 73.44 44 ALA B C 1
ATOM 1474 O O . ALA B 1 44 ? -8.883 -19.156 -7.672 1 73.44 44 ALA B O 1
ATOM 1475 N N . PRO B 1 45 ? -10.969 -20.094 -8.203 1 71.62 45 PRO B N 1
ATOM 1476 C CA . PRO B 1 45 ? -11.594 -18.781 -8.117 1 71.62 45 PRO B CA 1
ATOM 1477 C C . PRO B 1 45 ? -11.508 -18.172 -6.723 1 71.62 45 PRO B C 1
ATOM 1479 O O . PRO B 1 45 ? -11.641 -18.875 -5.723 1 71.62 45 PRO B O 1
ATOM 1482 N N . GLY B 1 46 ? -10.898 -17.047 -6.625 1 85.5 46 GLY B N 1
ATOM 1483 C CA . GLY B 1 46 ? -10.945 -16.219 -5.422 1 85.5 46 GLY B CA 1
ATOM 1484 C C . GLY B 1 46 ? -9.594 -16.047 -4.766 1 85.5 46 GLY B C 1
ATOM 1485 O O . GLY B 1 46 ? -9.438 -15.234 -3.857 1 85.5 46 GLY B O 1
ATOM 1486 N N . TYR B 1 47 ? -8.617 -16.969 -5.25 1 94.5 47 TYR B N 1
ATOM 1487 C CA . TYR B 1 47 ? -7.273 -16.766 -4.72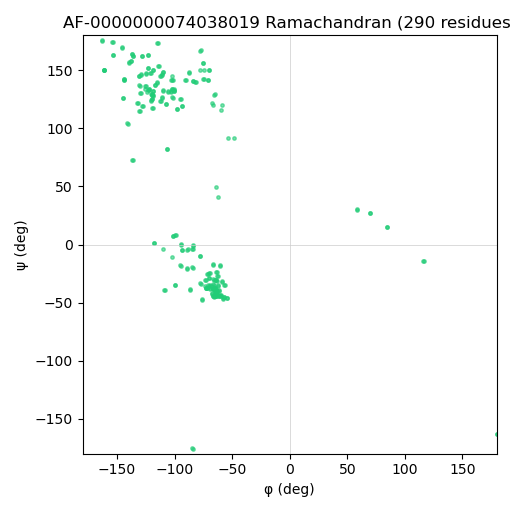3 1 94.5 47 TYR B CA 1
ATOM 1488 C C . TYR B 1 47 ? -6.496 -15.766 -5.566 1 94.5 47 TYR B C 1
ATOM 1490 O O . TYR B 1 47 ? -6.684 -15.688 -6.781 1 94.5 47 TYR B O 1
ATOM 1498 N N . VAL B 1 48 ? -5.672 -15.094 -4.934 1 97.62 48 VAL B N 1
ATOM 1499 C CA . VAL B 1 48 ? -4.766 -14.18 -5.621 1 97.62 48 VAL B CA 1
ATOM 1500 C C . VAL B 1 48 ? -3.34 -14.719 -5.562 1 97.62 48 VAL B C 1
ATOM 1502 O O . VAL B 1 48 ? -2.865 -15.117 -4.496 1 97.62 48 VAL B O 1
ATOM 1505 N N . TYR B 1 49 ? -2.672 -14.695 -6.723 1 97.88 49 TYR B N 1
ATOM 1506 C CA . TYR B 1 49 ? -1.328 -15.258 -6.812 1 97.88 49 TYR B CA 1
ATOM 1507 C C . TYR B 1 49 ? -0.328 -14.203 -7.277 1 97.88 49 TYR B C 1
ATOM 1509 O O . TYR B 1 49 ? -0.655 -13.344 -8.102 1 97.88 49 TYR B O 1
ATOM 1517 N N . ALA B 1 50 ? 0.865 -14.367 -6.77 1 97.81 50 ALA B N 1
ATOM 1518 C CA . ALA B 1 50 ? 2.045 -13.625 -7.207 1 97.81 50 ALA B CA 1
ATOM 1519 C C . ALA B 1 50 ? 3.299 -14.492 -7.129 1 97.81 50 ALA B C 1
ATOM 1521 O O . ALA B 1 50 ? 3.256 -15.609 -6.609 1 97.81 50 ALA B O 1
ATOM 1522 N N . VAL B 1 51 ? 4.391 -13.984 -7.715 1 96.38 51 VAL B N 1
ATOM 1523 C CA . VAL B 1 51 ? 5.656 -14.703 -7.598 1 96.38 51 VAL B CA 1
ATOM 1524 C C . VAL B 1 51 ? 6.711 -13.789 -6.969 1 96.38 51 VAL B C 1
ATOM 1526 O O . VAL B 1 51 ? 6.574 -12.57 -6.992 1 96.38 51 VAL B O 1
ATOM 1529 N N . THR B 1 52 ? 7.613 -14.398 -6.324 1 95.5 52 THR B N 1
ATOM 1530 C CA . THR B 1 52 ? 8.719 -13.688 -5.695 1 95.5 52 THR B CA 1
ATOM 1531 C C . THR B 1 52 ? 9.938 -14.602 -5.551 1 95.5 52 THR B C 1
ATOM 1533 O O . THR B 1 52 ? 9.898 -15.766 -5.969 1 95.5 52 THR B O 1
ATOM 1536 N N . SER B 1 53 ? 11.023 -14.062 -5.105 1 93.12 53 SER B N 1
ATOM 1537 C CA . SER B 1 53 ? 12.195 -14.859 -4.785 1 93.12 53 SER B CA 1
ATOM 1538 C C . SER B 1 53 ? 12.18 -15.305 -3.324 1 93.12 53 SER B C 1
ATOM 1540 O O . SER B 1 53 ? 11.789 -14.531 -2.441 1 93.12 53 SER B O 1
ATOM 1542 N N . PRO B 1 54 ? 12.617 -16.547 -2.998 1 93 54 PRO B N 1
ATOM 1543 C CA . PRO B 1 54 ? 12.547 -17.062 -1.632 1 93 54 PRO B CA 1
ATOM 1544 C C . PRO B 1 54 ? 13.352 -16.219 -0.638 1 93 54 PRO B C 1
ATOM 1546 O O . PRO B 1 54 ? 13.062 -16.234 0.561 1 93 54 PRO B O 1
ATOM 1549 N N . GLY B 1 55 ? 14.273 -15.391 -1.06 1 91.5 55 GLY B N 1
ATOM 1550 C CA . GLY B 1 55 ? 15.133 -14.633 -0.167 1 91.5 55 GLY B CA 1
ATOM 1551 C C . GLY B 1 55 ? 14.602 -13.25 0.152 1 91.5 55 GLY B C 1
ATOM 1552 O O . GLY B 1 55 ? 15.172 -12.539 0.978 1 91.5 55 GLY B O 1
ATOM 1553 N N . PHE B 1 56 ? 13.547 -12.883 -0.446 1 93.06 56 PHE B N 1
ATOM 1554 C CA . PHE B 1 56 ? 13.016 -11.539 -0.245 1 93.06 56 PHE B CA 1
ATOM 1555 C C . PHE B 1 56 ? 12.336 -11.422 1.111 1 93.06 56 PHE B C 1
ATOM 1557 O O . PHE B 1 56 ? 11.828 -12.414 1.646 1 93.06 56 PHE B O 1
ATOM 1564 N N . ARG B 1 57 ? 12.234 -10.289 1.644 1 94.69 57 ARG B N 1
ATOM 1565 C CA . ARG B 1 57 ? 11.766 -9.992 2.994 1 94.69 57 ARG B CA 1
ATOM 1566 C C . ARG B 1 57 ? 10.32 -10.438 3.18 1 94.69 57 ARG B C 1
ATOM 1568 O O . ARG B 1 57 ? 9.938 -10.883 4.266 1 94.69 57 ARG B O 1
ATOM 1575 N N . LYS B 1 58 ? 9.57 -10.305 2.088 1 97.5 58 LYS B N 1
ATOM 1576 C CA . LYS B 1 58 ? 8.156 -10.648 2.215 1 97.5 58 LYS B CA 1
ATOM 1577 C C . LYS B 1 58 ? 7.977 -12.133 2.506 1 97.5 58 LYS B C 1
ATOM 1579 O O . LYS B 1 58 ? 7.008 -12.539 3.158 1 97.5 58 LYS B O 1
ATOM 1584 N N . VAL B 1 59 ? 8.859 -12.945 2.031 1 97.06 59 VAL B N 1
ATOM 1585 C CA . VAL B 1 59 ? 8.781 -14.367 2.332 1 97.06 59 VAL B CA 1
ATOM 1586 C C . VAL B 1 59 ? 8.969 -14.594 3.83 1 97.06 59 VAL B C 1
ATOM 1588 O O . VAL B 1 59 ? 8.195 -15.328 4.457 1 97.06 59 VAL B O 1
ATOM 1591 N N . LYS B 1 60 ? 9.922 -13.945 4.422 1 97.75 60 LYS B N 1
ATOM 1592 C CA . LYS B 1 60 ? 10.148 -14.023 5.859 1 97.75 60 LYS B CA 1
ATOM 1593 C C . LYS B 1 60 ? 8.969 -13.461 6.641 1 97.75 60 LYS B C 1
ATOM 1595 O O . LYS B 1 60 ? 8.547 -14.031 7.648 1 97.75 60 LYS B O 1
ATOM 1600 N N . ASP B 1 61 ? 8.469 -12.336 6.184 1 98.56 61 ASP B N 1
ATOM 1601 C CA . ASP B 1 61 ? 7.297 -11.75 6.828 1 98.56 61 ASP B CA 1
ATOM 1602 C C . ASP B 1 61 ? 6.148 -12.758 6.902 1 98.56 61 ASP B C 1
ATOM 1604 O O . ASP B 1 61 ? 5.547 -12.938 7.961 1 98.56 61 ASP B O 1
ATOM 1608 N N . LEU B 1 62 ? 5.906 -13.445 5.773 1 98.62 62 LEU B N 1
ATOM 1609 C CA . LEU B 1 62 ? 4.738 -14.312 5.641 1 98.62 62 LEU B CA 1
ATOM 1610 C C . LEU B 1 62 ? 4.895 -15.57 6.484 1 98.62 62 LEU B C 1
ATOM 1612 O O . LEU B 1 62 ? 3.9 -16.172 6.898 1 98.62 62 LEU B O 1
ATOM 1616 N N . GLU B 1 63 ? 6.133 -15.961 6.758 1 97.44 63 GLU B N 1
ATOM 1617 C CA . GLU B 1 63 ? 6.387 -17.109 7.633 1 97.44 63 GLU B CA 1
ATOM 1618 C C . GLU B 1 63 ? 5.938 -16.812 9.062 1 97.44 63 GLU B C 1
ATOM 1620 O O . GLU B 1 63 ? 5.496 -17.719 9.773 1 97.44 63 GLU B O 1
ATOM 1625 N N . LYS B 1 64 ? 5.988 -15.578 9.438 1 97.44 64 LYS B N 1
ATOM 1626 C CA . LYS B 1 64 ? 5.691 -15.203 10.82 1 97.44 64 LYS B CA 1
ATOM 1627 C C . LYS B 1 64 ? 4.27 -14.672 10.945 1 97.44 64 LYS B C 1
ATOM 1629 O O . LYS B 1 64 ? 3.623 -14.844 11.984 1 97.44 64 LYS B O 1
ATOM 1634 N N . ASN B 1 65 ? 3.793 -14 9.992 1 98.44 65 ASN B N 1
ATOM 1635 C CA . ASN B 1 65 ? 2.459 -13.406 9.945 1 98.44 65 ASN B CA 1
ATOM 1636 C C . ASN B 1 65 ? 1.843 -13.523 8.555 1 98.44 65 ASN B C 1
ATOM 1638 O O . ASN B 1 65 ? 2.197 -12.773 7.645 1 98.44 65 ASN B O 1
ATOM 1642 N N . PRO B 1 66 ? 0.91 -14.43 8.375 1 98.69 66 PRO B N 1
ATOM 1643 C CA . PRO B 1 66 ? 0.34 -14.656 7.047 1 98.69 66 PRO B CA 1
ATOM 1644 C C . PRO B 1 66 ? -0.678 -13.586 6.652 1 98.69 66 PRO B C 1
ATOM 1646 O O . PRO B 1 66 ? -1.17 -13.586 5.52 1 98.69 66 PRO B O 1
ATOM 1649 N N . GLY B 1 67 ? -1.103 -12.695 7.613 1 98.5 67 GLY B N 1
ATOM 1650 C CA . GLY B 1 67 ? -2.057 -11.648 7.297 1 98.5 67 GLY B CA 1
ATOM 1651 C C . GLY B 1 67 ? -1.518 -10.625 6.316 1 98.5 67 GLY B C 1
ATOM 1652 O O . GLY B 1 67 ? -0.418 -10.094 6.504 1 98.5 67 GLY B O 1
ATOM 1653 N N . VAL B 1 68 ? -2.279 -10.359 5.262 1 98.88 68 VAL B N 1
ATOM 1654 C CA . VAL B 1 68 ? -1.855 -9.406 4.234 1 98.88 68 VAL B CA 1
ATOM 1655 C C . VAL B 1 68 ? -3.031 -8.523 3.834 1 98.88 68 VAL B C 1
ATOM 1657 O O . VAL B 1 68 ? -4.188 -8.844 4.125 1 98.88 68 VAL B O 1
ATOM 1660 N N . SER B 1 69 ? -2.73 -7.473 3.201 1 98.75 69 SER B N 1
ATOM 1661 C CA . SER B 1 69 ? -3.672 -6.629 2.471 1 98.75 69 SER B CA 1
ATOM 1662 C C . SER B 1 69 ? -3.162 -6.316 1.068 1 98.75 69 SER B C 1
ATOM 1664 O O . SER B 1 69 ? -1.952 -6.203 0.854 1 98.75 69 SER B O 1
ATOM 1666 N N . TRP B 1 70 ? -4.059 -6.242 0.2 1 98.62 70 TRP B N 1
ATOM 1667 C CA . TRP B 1 70 ? -3.803 -5.852 -1.184 1 98.62 70 TRP B CA 1
ATOM 1668 C C . TRP B 1 70 ? -4.68 -4.672 -1.589 1 98.62 70 TRP B C 1
ATOM 1670 O O . TRP B 1 70 ? -5.828 -4.562 -1.15 1 98.62 70 TRP B O 1
ATOM 1680 N N . MET B 1 71 ? -4.164 -3.85 -2.43 1 98.38 71 MET B N 1
ATOM 1681 C CA . MET B 1 71 ? -4.941 -2.822 -3.115 1 98.38 71 MET B CA 1
ATOM 1682 C C . MET B 1 71 ? -4.727 -2.893 -4.621 1 98.38 71 MET B C 1
ATOM 1684 O O . MET B 1 71 ? -3.594 -2.801 -5.098 1 98.38 71 MET B O 1
ATOM 1688 N N . PHE B 1 72 ? -5.809 -3.123 -5.328 1 97.5 72 PHE B N 1
ATOM 1689 C CA . PHE B 1 72 ? -5.836 -3.182 -6.785 1 97.5 72 PHE B CA 1
ATOM 1690 C C . PHE B 1 72 ? -6.602 -1.997 -7.359 1 97.5 72 PHE B C 1
ATOM 1692 O O . PHE B 1 72 ? -7.566 -1.521 -6.754 1 97.5 72 PHE B O 1
ATOM 1699 N N . GLN B 1 73 ? -6.156 -1.561 -8.492 1 96.25 73 GLN B N 1
ATOM 1700 C CA . GLN B 1 73 ? -6.883 -0.502 -9.188 1 96.25 73 GLN B CA 1
ATOM 1701 C C . GLN B 1 73 ? -6.836 -0.707 -10.703 1 96.25 73 GLN B C 1
ATOM 1703 O O . GLN B 1 73 ? -5.82 -1.143 -11.242 1 96.25 73 GLN B O 1
ATOM 1708 N N . ASP B 1 74 ? -7.938 -0.393 -11.289 1 95.06 74 ASP B N 1
ATOM 1709 C CA . ASP B 1 74 ? -7.93 -0.523 -12.75 1 95.06 74 ASP B CA 1
ATOM 1710 C C . ASP B 1 74 ? -7.199 0.648 -13.398 1 95.06 74 ASP B C 1
ATOM 1712 O O . ASP B 1 74 ? -6.859 1.624 -12.727 1 95.06 74 ASP B O 1
ATOM 1716 N N . GLU B 1 75 ? -6.91 0.554 -14.609 1 90.56 75 GLU B N 1
ATOM 1717 C CA . GLU B 1 75 ? -6.105 1.54 -15.328 1 90.56 75 GLU B CA 1
ATOM 1718 C C . GLU B 1 75 ? -6.809 2.895 -15.375 1 90.56 75 GLU B C 1
ATOM 1720 O O . GLU B 1 75 ? -6.152 3.939 -15.383 1 90.56 75 GLU B O 1
ATOM 1725 N N . ALA B 1 76 ? -8.117 2.881 -15.391 1 90.38 76 ALA B N 1
ATOM 1726 C CA . ALA B 1 76 ? -8.898 4.109 -15.492 1 90.38 76 ALA B CA 1
ATOM 1727 C C . ALA B 1 76 ? -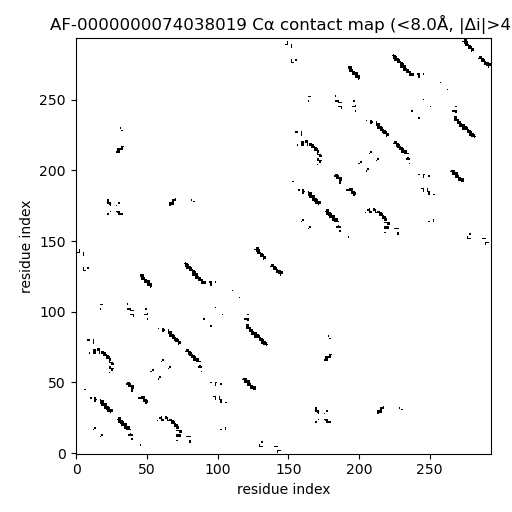9.094 4.746 -14.117 1 90.38 76 ALA B C 1
ATOM 1729 O O . ALA B 1 76 ? -9.695 5.82 -14.008 1 90.38 76 ALA B O 1
ATOM 1730 N N . LEU B 1 77 ? -8.609 4.059 -13.07 1 86.94 77 LEU B N 1
ATOM 1731 C CA . LEU B 1 77 ? -8.766 4.508 -11.688 1 86.94 77 LEU B CA 1
ATOM 1732 C C . LEU B 1 77 ? -10.234 4.672 -11.336 1 86.94 77 LEU B C 1
ATOM 1734 O O . LEU B 1 77 ? -10.602 5.57 -10.57 1 86.94 77 LEU B O 1
ATOM 1738 N N . ASP B 1 78 ? -11.047 3.883 -11.953 1 92.31 78 ASP B N 1
ATOM 1739 C CA . ASP B 1 78 ? -12.477 3.891 -11.656 1 92.31 78 ASP B CA 1
ATOM 1740 C C . ASP B 1 78 ? -12.797 2.955 -10.492 1 92.31 78 ASP B C 1
ATOM 1742 O O . ASP B 1 78 ? -13.625 3.281 -9.641 1 92.31 78 ASP B O 1
ATOM 1746 N N . GLU B 1 79 ? -12.133 1.807 -10.469 1 95.31 79 GLU B N 1
ATOM 1747 C CA . GLU B 1 79 ? -12.375 0.828 -9.414 1 95.31 79 GLU B CA 1
ATOM 1748 C C . GLU B 1 79 ? -11.102 0.555 -8.617 1 95.31 79 GLU B C 1
ATOM 1750 O O . GLU B 1 79 ? -10.031 0.337 -9.188 1 95.31 79 GLU B O 1
ATOM 1755 N N . ILE B 1 80 ? -11.266 0.643 -7.344 1 95.69 80 ILE B N 1
ATOM 1756 C CA . ILE B 1 80 ? -10.211 0.284 -6.402 1 95.69 80 ILE B CA 1
ATOM 1757 C C . ILE B 1 80 ? -10.688 -0.856 -5.504 1 95.69 80 ILE B C 1
ATOM 1759 O O . ILE B 1 80 ? -11.742 -0.765 -4.883 1 95.69 80 ILE B O 1
ATOM 1763 N N . VAL B 1 81 ? -9.961 -1.918 -5.453 1 97 81 VAL B N 1
ATOM 1764 C CA . VAL B 1 81 ? -10.32 -3.084 -4.652 1 97 81 VAL B CA 1
ATOM 1765 C C . VAL B 1 81 ? -9.32 -3.252 -3.506 1 97 81 VAL B C 1
ATOM 1767 O O . VAL B 1 81 ? -8.109 -3.326 -3.734 1 97 81 VAL B O 1
ATOM 1770 N N . HIS B 1 82 ? -9.836 -3.268 -2.32 1 97.56 82 HIS B N 1
ATOM 1771 C CA . HIS B 1 82 ? -9.07 -3.648 -1.14 1 97.56 82 HIS B CA 1
ATOM 1772 C C . HIS B 1 82 ? -9.375 -5.086 -0.728 1 97.56 82 HIS B C 1
ATOM 1774 O O . HIS B 1 82 ? -10.539 -5.484 -0.645 1 97.56 82 HIS B O 1
ATOM 1780 N N . LEU B 1 83 ? -8.305 -5.809 -0.5 1 97.38 83 LEU B N 1
ATOM 1781 C CA . LEU B 1 83 ? -8.453 -7.207 -0.108 1 97.38 83 LEU B CA 1
ATOM 1782 C C . LEU B 1 83 ? -7.629 -7.512 1.14 1 97.38 83 LEU B C 1
ATOM 1784 O O . LEU B 1 83 ? -6.461 -7.125 1.228 1 97.38 83 LEU B O 1
ATOM 1788 N N . ARG B 1 84 ? -8.242 -8.133 2.107 1 97.44 84 ARG B N 1
ATOM 1789 C CA . ARG B 1 84 ? -7.559 -8.711 3.26 1 97.44 84 ARG B CA 1
ATOM 1790 C C . ARG B 1 84 ? -7.652 -10.234 3.242 1 97.44 84 ARG B C 1
ATOM 1792 O O . ARG B 1 84 ? -8.648 -10.797 2.785 1 97.44 84 ARG B O 1
ATOM 1799 N N . GLY B 1 85 ? -6.602 -10.789 3.705 1 97.38 85 GLY B N 1
ATOM 1800 C CA . GLY B 1 85 ? -6.586 -12.242 3.756 1 97.38 85 GLY B CA 1
ATOM 1801 C C . GLY B 1 85 ? -5.293 -12.805 4.32 1 97.38 85 GLY B C 1
ATOM 1802 O O . GLY B 1 85 ? -4.566 -12.109 5.027 1 97.38 85 GLY B O 1
ATOM 1803 N N . GLU B 1 86 ? -5.113 -14.094 4.043 1 98.25 86 GLU B N 1
ATOM 1804 C CA . GLU B 1 86 ? -3.887 -14.773 4.449 1 98.25 86 GLU B CA 1
ATOM 1805 C C . GLU B 1 86 ? -3.104 -15.273 3.238 1 98.25 86 GLU B C 1
ATOM 1807 O O . GLU B 1 86 ? -3.691 -15.766 2.275 1 98.25 86 GLU B O 1
ATOM 1812 N N . ALA B 1 87 ? -1.81 -15.062 3.334 1 98.69 87 ALA B N 1
ATOM 1813 C CA . ALA B 1 87 ? -0.936 -15.508 2.25 1 98.69 87 ALA B CA 1
ATOM 1814 C C . ALA B 1 87 ? 0.073 -16.531 2.746 1 98.69 87 ALA B C 1
ATOM 1816 O O . ALA B 1 87 ? 0.498 -16.5 3.904 1 98.69 87 ALA B O 1
ATOM 1817 N N . ARG B 1 88 ? 0.472 -17.422 1.87 1 98.25 88 ARG B N 1
ATOM 1818 C CA . ARG B 1 88 ? 1.543 -18.375 2.121 1 98.25 88 ARG B CA 1
ATOM 1819 C C . ARG B 1 88 ? 2.453 -18.516 0.906 1 98.25 88 ARG B C 1
ATOM 1821 O O . ARG B 1 88 ? 2.051 -18.203 -0.217 1 98.25 88 ARG B O 1
ATOM 1828 N N . VAL B 1 89 ? 3.617 -18.953 1.185 1 98.31 89 VAL B N 1
ATOM 1829 C CA . VAL B 1 89 ? 4.578 -19.234 0.123 1 98.31 89 VAL B CA 1
ATOM 1830 C C . VAL B 1 89 ? 4.512 -20.719 -0.257 1 98.31 89 VAL B C 1
ATOM 1832 O O . VAL B 1 89 ? 4.605 -21.594 0.608 1 98.31 89 VAL B O 1
ATOM 1835 N N . VAL B 1 90 ? 4.301 -20.906 -1.544 1 96.94 90 VAL B N 1
ATOM 1836 C CA . VAL B 1 90 ? 4.176 -22.266 -2.055 1 96.94 90 VAL B CA 1
ATOM 1837 C C . VAL B 1 90 ? 5.277 -22.531 -3.078 1 96.94 90 VAL B C 1
ATOM 1839 O O . VAL B 1 90 ? 5.48 -21.75 -4.004 1 96.94 90 VAL B O 1
ATOM 1842 N N . ASP B 1 91 ? 5.945 -23.625 -2.82 1 94.44 91 ASP B N 1
ATOM 1843 C CA . ASP B 1 91 ? 6.945 -24.078 -3.785 1 94.44 91 ASP B CA 1
ATOM 1844 C C . ASP B 1 91 ? 6.457 -25.312 -4.551 1 94.44 91 ASP B C 1
ATOM 1846 O O . ASP B 1 91 ? 6.742 -26.438 -4.16 1 94.44 91 ASP B O 1
ATOM 1850 N N . ASN B 1 92 ? 5.656 -25.094 -5.578 1 94.38 92 ASN B N 1
ATOM 1851 C CA . ASN B 1 92 ? 5.039 -26.078 -6.453 1 94.38 92 ASN B CA 1
ATOM 1852 C C . ASN B 1 92 ? 5.25 -25.734 -7.926 1 94.38 92 ASN B C 1
ATOM 1854 O O . ASN B 1 92 ? 4.684 -24.766 -8.43 1 94.38 92 ASN B O 1
ATOM 1858 N N . PRO B 1 93 ? 5.984 -26.594 -8.609 1 94 93 PRO B N 1
ATOM 1859 C CA . PRO B 1 93 ? 6.355 -26.266 -9.992 1 94 93 PRO B CA 1
ATOM 1860 C C . PRO B 1 93 ? 5.145 -26.109 -10.906 1 94 93 PRO B C 1
ATOM 1862 O O . PRO B 1 93 ? 5.133 -25.25 -11.789 1 94 93 PRO B O 1
ATOM 1865 N N . SER B 1 94 ? 4.207 -26.984 -10.695 1 94.81 94 SER B N 1
ATOM 1866 C CA . SER B 1 94 ? 3.023 -26.906 -11.547 1 94.81 94 SER B CA 1
ATOM 1867 C C . SER B 1 94 ? 2.258 -25.609 -11.312 1 94.81 94 SER B C 1
ATOM 1869 O O . SER B 1 94 ? 1.865 -24.922 -12.266 1 94.81 94 SER B O 1
ATOM 1871 N N . LEU B 1 95 ? 2.064 -25.219 -10.055 1 94.88 95 LEU B N 1
ATOM 1872 C CA . LEU B 1 95 ? 1.384 -23.969 -9.719 1 94.88 95 LEU B CA 1
ATOM 1873 C C . LEU B 1 95 ? 2.178 -22.766 -10.227 1 94.88 95 LEU B C 1
ATOM 1875 O O . LEU B 1 95 ? 1.604 -21.812 -10.766 1 94.88 95 LEU B O 1
ATOM 1879 N N . LYS B 1 96 ? 3.426 -22.828 -10.062 1 95.19 96 LYS B N 1
ATOM 1880 C CA . LYS B 1 96 ? 4.289 -21.75 -10.531 1 95.19 96 LYS B CA 1
ATOM 1881 C C . LYS B 1 96 ? 4.129 -21.531 -12.031 1 95.19 96 LYS B C 1
ATOM 1883 O O . LYS B 1 96 ? 4.008 -20.391 -12.484 1 95.19 96 LYS B O 1
ATOM 1888 N N . ALA B 1 97 ? 4.145 -22.625 -12.766 1 94.5 97 ALA B N 1
ATOM 1889 C CA . ALA B 1 97 ? 3.977 -22.531 -14.211 1 94.5 97 ALA B CA 1
ATOM 1890 C C . ALA B 1 97 ? 2.639 -21.891 -14.57 1 94.5 97 ALA B C 1
ATOM 1892 O O . ALA B 1 97 ? 2.576 -21.016 -15.438 1 94.5 97 ALA B O 1
ATOM 1893 N N . ASP B 1 98 ? 1.584 -22.297 -13.883 1 95.31 98 ASP B N 1
ATOM 1894 C CA . ASP B 1 98 ? 0.252 -21.75 -14.133 1 95.31 98 ASP B CA 1
ATOM 1895 C C . ASP B 1 98 ? 0.204 -20.25 -13.828 1 95.31 98 ASP B C 1
ATOM 1897 O O . ASP B 1 98 ? -0.371 -19.484 -14.594 1 95.31 98 ASP B O 1
ATOM 1901 N N . VAL B 1 99 ? 0.812 -19.828 -12.719 1 95.81 99 VAL B N 1
ATOM 1902 C CA . VAL B 1 99 ? 0.795 -18.422 -12.297 1 95.81 99 VAL B CA 1
ATOM 1903 C C . VAL B 1 99 ? 1.603 -17.578 -13.273 1 95.81 99 VAL B C 1
ATOM 1905 O O . VAL B 1 99 ? 1.15 -16.516 -13.703 1 95.81 99 VAL B O 1
ATOM 1908 N N . LEU B 1 100 ? 2.752 -18.078 -13.703 1 94.12 100 LEU B N 1
ATOM 1909 C CA . LEU B 1 100 ? 3.596 -17.328 -14.633 1 94.12 100 LEU B CA 1
ATOM 1910 C C . LEU B 1 100 ? 2.898 -17.172 -15.977 1 94.12 100 LEU B C 1
ATOM 1912 O O . LEU B 1 100 ? 3.045 -16.125 -16.625 1 94.12 100 LEU B O 1
ATOM 1916 N N . GLU B 1 101 ? 2.209 -18.172 -16.359 1 93.75 101 GLU B N 1
ATOM 1917 C CA . GLU B 1 101 ? 1.435 -18.062 -17.594 1 93.75 101 GLU B CA 1
ATOM 1918 C C . GLU B 1 101 ? 0.36 -16.984 -17.469 1 93.75 101 GLU B C 1
ATOM 1920 O O . GLU B 1 101 ? 0.125 -16.219 -18.406 1 93.75 101 GLU B O 1
ATOM 1925 N N . ALA B 1 102 ? -0.272 -16.922 -16.328 1 93.62 102 ALA B N 1
ATOM 1926 C CA . ALA B 1 102 ? -1.399 -16.016 -16.109 1 93.62 102 ALA B CA 1
ATOM 1927 C C . ALA B 1 102 ? -0.928 -14.562 -16.016 1 93.62 102 ALA B C 1
ATOM 1929 O O . ALA B 1 102 ? -1.592 -13.648 -16.516 1 93.62 102 ALA B O 1
ATOM 1930 N N . ILE B 1 103 ? 0.296 -14.312 -15.352 1 95.38 103 ILE B N 1
ATOM 1931 C CA . ILE B 1 103 ? 0.624 -12.93 -15.023 1 95.38 103 ILE B CA 1
ATOM 1932 C C . ILE B 1 103 ? 1.895 -12.516 -15.758 1 95.38 103 ILE B C 1
ATOM 1934 O O . ILE B 1 103 ? 2.369 -11.383 -15.602 1 95.38 103 ILE B O 1
ATOM 1938 N N . GLY B 1 104 ? 2.488 -13.406 -16.578 1 92.75 104 GLY B N 1
ATOM 1939 C CA . GLY B 1 104 ? 3.795 -13.195 -17.188 1 92.75 104 GLY B CA 1
ATOM 1940 C C . GLY B 1 104 ? 3.885 -11.922 -18 1 92.75 104 GLY B C 1
ATOM 1941 O O . GLY B 1 104 ? 4.914 -11.242 -17.984 1 92.75 104 GLY B O 1
ATOM 1942 N N . LYS B 1 105 ? 2.83 -11.539 -18.641 1 90.75 105 LYS B N 1
ATOM 1943 C CA . LYS B 1 105 ? 2.816 -10.359 -19.5 1 90.75 105 LYS B CA 1
ATOM 1944 C C . LYS B 1 105 ? 3.064 -9.086 -18.688 1 90.75 105 LYS B C 1
ATOM 1946 O O . LYS B 1 105 ? 3.561 -8.094 -19.219 1 90.75 105 LYS B O 1
ATOM 1951 N N . ASP B 1 106 ? 2.777 -9.148 -17.422 1 91.69 106 ASP B N 1
ATOM 1952 C CA . ASP B 1 106 ? 2.871 -7.969 -16.578 1 91.69 106 ASP B CA 1
ATOM 1953 C C . ASP B 1 106 ? 4.156 -7.988 -15.75 1 91.69 106 ASP B C 1
ATOM 1955 O O . ASP B 1 106 ? 4.379 -7.109 -14.914 1 91.69 106 ASP B O 1
ATOM 1959 N N . LEU B 1 107 ? 5.062 -8.953 -16 1 91.38 107 LEU B N 1
ATOM 1960 C CA . LEU B 1 107 ? 6.227 -9.133 -15.141 1 91.38 107 LEU B CA 1
ATOM 1961 C C . LEU B 1 107 ? 7.461 -8.477 -15.742 1 91.38 107 LEU B C 1
ATOM 1963 O O . LEU B 1 107 ? 8.562 -8.617 -15.219 1 91.38 107 LEU B O 1
ATOM 1967 N N . ALA B 1 108 ? 7.316 -7.734 -16.781 1 85.12 108 ALA B N 1
ATOM 1968 C CA . ALA B 1 108 ? 8.461 -7.137 -17.469 1 85.12 108 ALA B CA 1
ATOM 1969 C C . ALA B 1 108 ? 9.289 -6.289 -16.516 1 85.12 108 ALA B C 1
ATOM 1971 O O . ALA B 1 108 ? 10.516 -6.402 -16.484 1 85.12 108 ALA B O 1
ATOM 1972 N N . ASN B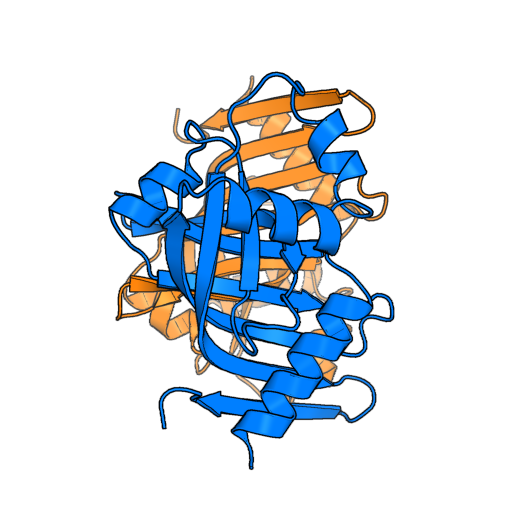 1 109 ? 8.648 -5.465 -15.711 1 80.62 109 ASN B N 1
ATOM 1973 C CA . ASN B 1 109 ? 9.367 -4.605 -14.773 1 80.62 109 ASN B CA 1
ATOM 1974 C C . ASN B 1 109 ? 10.023 -5.414 -13.656 1 80.62 109 ASN B C 1
ATOM 1976 O O . ASN B 1 109 ? 11.109 -5.062 -13.188 1 80.62 109 ASN B O 1
ATOM 1980 N N . PHE B 1 110 ? 9.328 -6.426 -13.32 1 81.56 110 PHE B N 1
ATOM 1981 C CA . PHE B 1 110 ? 9.891 -7.312 -12.312 1 81.56 110 PHE B CA 1
ATOM 1982 C C . PHE B 1 110 ? 11.195 -7.93 -12.805 1 81.56 110 PHE B C 1
ATOM 1984 O O . PHE B 1 110 ? 12.195 -7.938 -12.086 1 81.56 110 PHE B O 1
ATOM 1991 N N . TRP B 1 111 ? 11.211 -8.359 -13.969 1 82.94 111 TRP B N 1
ATOM 1992 C CA . TRP B 1 111 ? 12.391 -8.992 -14.555 1 82.94 111 TRP B CA 1
ATOM 1993 C C . TRP B 1 111 ? 13.523 -7.988 -14.719 1 82.94 111 TRP B C 1
ATOM 1995 O O . TRP B 1 111 ? 14.688 -8.32 -14.516 1 82.94 111 TRP B O 1
ATOM 2005 N N . ARG B 1 112 ? 13.203 -6.836 -15.078 1 78.75 112 ARG B N 1
ATOM 2006 C CA . ARG B 1 112 ? 14.203 -5.785 -15.258 1 78.75 112 ARG B CA 1
ATOM 2007 C C . ARG B 1 112 ? 14.867 -5.43 -13.938 1 78.75 112 ARG B C 1
ATOM 2009 O O . ARG B 1 112 ? 16.078 -5.184 -13.891 1 78.75 112 ARG B O 1
ATOM 2016 N N . ALA B 1 113 ? 14.047 -5.461 -12.953 1 75.81 113 ALA B N 1
ATOM 2017 C CA . ALA B 1 113 ? 14.531 -5.012 -11.648 1 75.81 113 ALA B CA 1
ATOM 2018 C C . ALA B 1 113 ? 15.234 -6.141 -10.906 1 75.81 113 ALA B C 1
ATOM 2020 O O . ALA B 1 113 ? 16 -5.895 -9.969 1 75.81 113 ALA B O 1
ATOM 2021 N N . ASN B 1 114 ? 14.898 -7.352 -11.391 1 76.56 114 ASN B N 1
ATOM 2022 C CA . ASN B 1 114 ? 15.438 -8.5 -10.672 1 76.56 114 ASN B CA 1
ATOM 2023 C C . ASN B 1 114 ? 16.203 -9.438 -11.602 1 76.56 114 ASN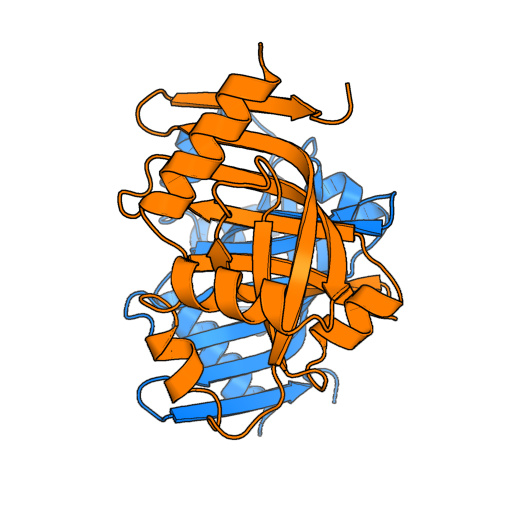 B C 1
ATOM 2025 O O . ASN B 1 114 ? 15.883 -9.547 -12.781 1 76.56 114 ASN B O 1
ATOM 2029 N N . ALA B 1 115 ? 17.438 -9.922 -11.219 1 65.12 115 ALA B N 1
ATOM 2030 C CA . ALA B 1 115 ? 18.203 -10.867 -12.016 1 65.12 115 ALA B CA 1
ATOM 2031 C C . ALA B 1 115 ? 17.438 -12.164 -12.234 1 65.12 115 ALA B C 1
ATOM 2033 O O . ALA B 1 115 ? 16.672 -12.602 -11.359 1 65.12 115 ALA B O 1
ATOM 2034 N N . MET B 1 116 ? 17.031 -12.555 -13.625 1 61.44 116 MET B N 1
ATOM 2035 C CA . MET B 1 116 ? 16.297 -13.766 -13.992 1 61.44 116 MET B CA 1
ATOM 2036 C C . MET B 1 116 ? 17.109 -15.008 -13.633 1 61.44 116 MET B C 1
ATOM 2038 O O . MET B 1 116 ? 16.547 -16.078 -13.375 1 61.44 116 MET B O 1
ATOM 2042 N N . GLU B 1 117 ? 17.703 -15.383 -12.914 1 55.22 117 GLU B N 1
ATOM 2043 C CA . GLU B 1 117 ? 18.328 -16.688 -12.695 1 55.22 117 GLU B CA 1
ATOM 2044 C C . GLU B 1 117 ? 17.562 -17.5 -11.648 1 55.22 117 GLU B C 1
ATOM 2046 O O . GLU B 1 117 ? 17.75 -18.703 -11.523 1 55.22 117 GLU B O 1
ATOM 2051 N N . SER B 1 118 ? 16.578 -16.891 -10.898 1 66.25 118 SER B N 1
ATOM 2052 C CA . SER B 1 118 ? 16.406 -17.266 -9.5 1 66.25 118 SER B CA 1
ATOM 2053 C C . SER B 1 118 ? 15.211 -18.188 -9.32 1 66.25 118 SER B C 1
ATOM 2055 O O . SER B 1 118 ? 14.398 -18.344 -10.234 1 66.25 118 SER B O 1
ATOM 2057 N N . ASP B 1 119 ? 15.211 -19.156 -8.523 1 83.88 119 ASP B N 1
ATOM 2058 C CA . ASP B 1 119 ? 14.203 -20.031 -7.93 1 83.88 119 ASP B CA 1
ATOM 2059 C C . ASP B 1 119 ? 13.039 -19.219 -7.363 1 83.88 119 ASP B C 1
ATOM 2061 O O . ASP B 1 119 ? 13.055 -18.828 -6.195 1 83.88 119 ASP B O 1
ATOM 2065 N N . LEU B 1 120 ? 11.992 -19.016 -8.273 1 93 120 LEU B N 1
ATOM 2066 C CA . LEU B 1 120 ? 10.812 -18.297 -7.816 1 93 120 LEU B CA 1
ATOM 2067 C C . LEU B 1 120 ? 9.914 -19.203 -6.977 1 93 120 LEU B C 1
ATOM 2069 O O . LEU B 1 120 ? 9.922 -20.422 -7.148 1 93 120 LEU B O 1
ATOM 2073 N N . VAL B 1 121 ? 9.25 -18.547 -6.098 1 96.31 121 VAL B N 1
ATOM 2074 C CA . VAL B 1 121 ? 8.172 -19.203 -5.355 1 96.31 121 VAL B CA 1
ATOM 2075 C C . VAL B 1 121 ? 6.875 -18.422 -5.555 1 96.31 121 VAL B C 1
ATOM 2077 O O . VAL B 1 121 ? 6.891 -17.281 -6.031 1 96.31 121 VAL B O 1
ATOM 2080 N N . VAL B 1 122 ? 5.773 -19.109 -5.219 1 97.31 122 VAL B N 1
ATOM 2081 C CA . VAL B 1 122 ? 4.453 -18.516 -5.391 1 97.31 122 VAL B CA 1
ATOM 2082 C C . VAL B 1 122 ? 3.939 -17.984 -4.051 1 97.31 122 VAL B C 1
ATOM 2084 O O . VAL B 1 122 ? 4.086 -18.656 -3.023 1 97.31 122 VAL B O 1
ATOM 2087 N N . ILE B 1 123 ? 3.43 -16.797 -4.055 1 98.56 123 ILE B N 1
ATOM 2088 C CA . ILE B 1 123 ? 2.602 -16.328 -2.953 1 98.56 123 ILE B CA 1
ATOM 2089 C C . ILE B 1 123 ? 1.13 -16.578 -3.264 1 98.56 123 ILE B C 1
ATOM 2091 O O . ILE B 1 123 ? 0.608 -16.109 -4.273 1 98.56 123 ILE B O 1
ATOM 2095 N N . GLU B 1 124 ? 0.531 -17.344 -2.447 1 98.19 124 GLU B N 1
ATOM 2096 C CA . GLU B 1 124 ? -0.893 -17.641 -2.555 1 98.19 124 GLU B CA 1
ATOM 2097 C C . GLU B 1 124 ? -1.693 -16.938 -1.465 1 98.19 124 GLU B C 1
ATOM 2099 O O . GLU B 1 124 ? -1.475 -17.172 -0.275 1 98.19 124 GLU B O 1
ATOM 2104 N N . THR B 1 125 ? -2.645 -16.094 -1.873 1 98 125 THR B N 1
ATOM 2105 C CA . THR B 1 125 ? -3.461 -15.367 -0.912 1 98 125 THR B CA 1
ATOM 2106 C C . THR B 1 125 ? -4.902 -15.867 -0.933 1 98 125 THR B C 1
ATOM 2108 O O . THR B 1 125 ? -5.531 -15.922 -1.992 1 98 125 THR B O 1
ATOM 2111 N N . VAL B 1 126 ? -5.371 -16.219 0.185 1 96.38 126 VAL B N 1
ATOM 2112 C CA . VAL B 1 126 ? -6.777 -16.547 0.389 1 96.38 126 VAL B CA 1
ATOM 2113 C C . VAL B 1 126 ? -7.512 -15.336 0.96 1 96.38 126 VAL B C 1
ATOM 2115 O O . VAL B 1 126 ? -7.266 -14.93 2.098 1 96.38 126 VAL B O 1
ATOM 2118 N N . PRO B 1 127 ? -8.492 -14.789 0.222 1 95.69 127 PRO B N 1
ATOM 2119 C CA . PRO B 1 127 ? -9.18 -13.586 0.689 1 95.69 127 PRO B CA 1
ATOM 2120 C C . PRO B 1 127 ? -10.172 -13.867 1.816 1 95.69 127 PRO B C 1
ATOM 2122 O O . PRO B 1 127 ? -10.836 -14.906 1.811 1 95.69 127 PRO B O 1
ATOM 2125 N N . ASP B 1 128 ? -10.25 -12.977 2.738 1 94.56 128 ASP B N 1
ATOM 2126 C CA . ASP B 1 128 ? -11.234 -13 3.814 1 94.56 128 ASP B CA 1
ATOM 2127 C C . ASP B 1 128 ? -12.273 -11.898 3.623 1 94.56 128 ASP B C 1
ATOM 2129 O O . ASP B 1 128 ? -13.461 -12.117 3.865 1 94.56 128 ASP B O 1
ATOM 2133 N N . GLU B 1 129 ? -11.836 -10.758 3.184 1 96 129 GLU B N 1
ATOM 2134 C CA . GLU B 1 129 ? -12.688 -9.586 2.996 1 96 129 GLU B CA 1
ATOM 2135 C C . GLU B 1 129 ? -12.266 -8.781 1.771 1 96 129 GLU B C 1
ATOM 2137 O O . GLU B 1 129 ? -11.07 -8.625 1.509 1 96 129 GLU B O 1
ATOM 2142 N N . ILE B 1 130 ? -13.258 -8.297 1.09 1 96.81 130 ILE B N 1
ATOM 2143 C CA . ILE B 1 130 ? -13.016 -7.438 -0.065 1 96.81 130 ILE B CA 1
ATOM 2144 C C . ILE B 1 130 ? -13.867 -6.176 0.042 1 96.81 130 ILE B C 1
ATOM 2146 O O . ILE B 1 130 ? -15.023 -6.234 0.472 1 96.81 130 ILE B O 1
ATOM 2150 N N . GLU B 1 131 ? -13.312 -5.082 -0.245 1 96.56 131 GLU B N 1
ATOM 2151 C CA . GLU B 1 131 ? -14.016 -3.812 -0.409 1 96.56 131 GLU B CA 1
ATOM 2152 C C . GLU B 1 131 ? -13.766 -3.213 -1.789 1 96.56 131 GLU B C 1
ATOM 2154 O O . GLU B 1 131 ? -12.617 -3.17 -2.252 1 96.56 131 GLU B O 1
ATOM 2159 N N . VAL B 1 132 ? -14.852 -2.771 -2.438 1 96.5 132 VAL B N 1
ATOM 2160 C CA . VAL B 1 132 ? -14.758 -2.201 -3.777 1 96.5 132 VAL B CA 1
ATOM 2161 C C . VAL B 1 132 ? -15.273 -0.765 -3.768 1 96.5 132 VAL B C 1
ATOM 2163 O O . VAL B 1 132 ? -16.406 -0.51 -3.338 1 96.5 132 VAL B O 1
ATOM 2166 N N . PHE B 1 133 ? -14.422 0.12 -4.203 1 93.44 133 PHE B N 1
ATOM 2167 C CA . PHE B 1 133 ? -14.828 1.498 -4.457 1 93.44 133 PHE B CA 1
ATOM 2168 C C . PHE B 1 133 ? -14.938 1.763 -5.953 1 93.44 133 PHE B C 1
ATOM 2170 O O . PHE B 1 133 ? -14.055 1.382 -6.723 1 93.44 133 PHE B O 1
ATOM 2177 N N . SER B 1 134 ? -16.031 2.354 -6.328 1 93.12 134 SER B N 1
ATOM 2178 C CA . SER B 1 134 ? -16.234 2.77 -7.715 1 93.12 134 SER B CA 1
ATOM 2179 C C . SER B 1 134 ? -16.422 4.277 -7.812 1 93.12 134 SER B C 1
ATOM 2181 O O . SER B 1 134 ? -17.391 4.82 -7.266 1 93.12 134 SER B O 1
ATOM 2183 N N . ALA B 1 135 ? -15.516 4.887 -8.492 1 87.56 135 ALA B N 1
ATOM 2184 C CA . ALA B 1 135 ? -15.609 6.336 -8.656 1 87.56 135 ALA B CA 1
ATOM 2185 C C . ALA B 1 135 ? -16.828 6.711 -9.508 1 87.56 135 ALA B C 1
ATOM 2187 O O . ALA B 1 135 ? -17.531 7.668 -9.188 1 87.56 135 ALA B O 1
ATOM 2188 N N . SER B 1 136 ? -17.047 6.012 -10.594 1 90.31 136 SER B N 1
ATOM 2189 C CA . SER B 1 136 ? -18.141 6.32 -11.508 1 90.31 136 SER B CA 1
ATOM 2190 C C . SER B 1 136 ? -19.484 6.102 -10.852 1 90.31 136 SER B C 1
ATOM 2192 O O . SER B 1 136 ? -20.422 6.887 -11.047 1 90.31 136 SER B O 1
ATOM 2194 N N . ARG B 1 137 ? -19.5 5.074 -9.992 1 89.5 137 ARG B N 1
ATOM 2195 C CA . ARG B 1 137 ? -20.766 4.785 -9.32 1 89.5 137 ARG B CA 1
ATOM 2196 C C . ARG B 1 137 ? -20.891 5.578 -8.023 1 89.5 137 ARG B C 1
ATOM 2198 O O . ARG B 1 137 ? -22 5.738 -7.488 1 89.5 137 ARG B O 1
ATOM 2205 N N . GLY B 1 138 ? -19.828 5.996 -7.527 1 85.88 138 GLY B N 1
ATOM 2206 C CA . GLY B 1 138 ? -19.812 6.754 -6.285 1 85.88 138 GLY B CA 1
ATOM 2207 C C . GLY B 1 138 ? -20.156 5.918 -5.07 1 85.88 138 GLY B C 1
ATOM 2208 O O . GLY B 1 138 ? -20.75 6.418 -4.117 1 85.88 138 GLY B O 1
ATOM 2209 N N . ASP B 1 139 ? -19.859 4.57 -5.18 1 90.12 139 ASP B N 1
ATOM 2210 C CA . ASP B 1 139 ? -20.234 3.711 -4.066 1 90.12 139 ASP B CA 1
ATOM 2211 C C . ASP B 1 139 ? -19.062 2.863 -3.592 1 90.12 139 ASP B C 1
ATOM 2213 O O . ASP B 1 139 ? -18 2.857 -4.223 1 90.12 139 ASP B O 1
ATOM 2217 N N . ARG B 1 140 ? -19.25 2.357 -2.381 1 91.06 140 ARG B N 1
ATOM 2218 C CA . ARG B 1 140 ? -18.312 1.46 -1.715 1 91.06 140 ARG B CA 1
ATOM 2219 C C . ARG B 1 140 ? -19.031 0.252 -1.124 1 91.06 140 ARG B C 1
ATOM 2221 O O . ARG B 1 140 ? -19.984 0.405 -0.368 1 91.06 140 ARG B O 1
ATOM 2228 N N . VAL B 1 141 ? -18.625 -0.926 -1.554 1 94.25 141 VAL B N 1
ATOM 2229 C CA . VAL B 1 141 ? -19.234 -2.158 -1.074 1 94.25 141 VAL B CA 1
ATOM 2230 C C . VAL B 1 141 ? -18.172 -3.062 -0.455 1 94.25 141 VAL B C 1
ATOM 2232 O O . VAL B 1 141 ? -17.078 -3.211 -1.003 1 94.25 141 VAL B O 1
ATOM 2235 N N . ARG B 1 142 ? -18.516 -3.564 0.686 1 94.69 142 ARG B N 1
ATOM 2236 C CA . ARG B 1 142 ? -17.609 -4.445 1.405 1 94.69 142 ARG B CA 1
ATOM 2237 C C . ARG B 1 142 ? -18.297 -5.738 1.819 1 94.69 142 ARG B C 1
ATOM 2239 O O . ARG B 1 142 ? -19.5 -5.738 2.096 1 94.69 142 ARG B O 1
ATOM 2246 N N . GLY B 1 143 ? -17.516 -6.793 1.802 1 94.25 143 GLY B N 1
ATOM 2247 C CA . GLY B 1 143 ? -18.078 -8.062 2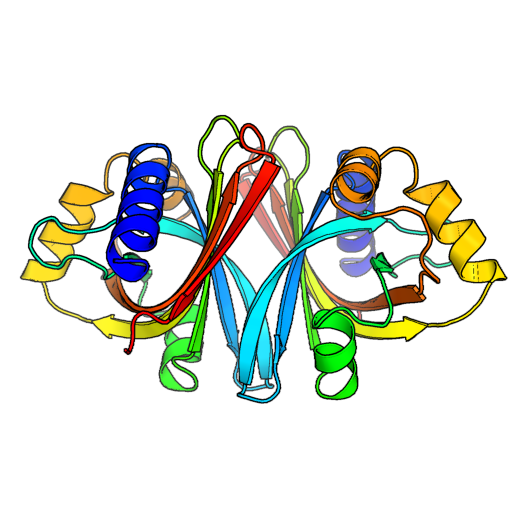.234 1 94.25 143 GLY B CA 1
ATOM 2248 C C . GLY B 1 143 ? -17.016 -9.086 2.613 1 94.25 143 GLY B C 1
ATOM 2249 O O . GLY B 1 143 ? -15.914 -9.07 2.074 1 94.25 143 GLY B O 1
ATOM 2250 N N . SER B 1 144 ? -17.406 -9.945 3.533 1 92.94 144 SER B N 1
ATOM 2251 C CA . SER B 1 144 ? -16.578 -11.086 3.904 1 92.94 144 SER B CA 1
ATOM 2252 C C . SER B 1 144 ? -16.781 -12.258 2.949 1 92.94 144 SER B C 1
ATOM 2254 O O . SER B 1 144 ? -17.891 -12.469 2.461 1 92.94 144 SER B O 1
ATOM 2256 N N . LEU B 1 145 ? -15.695 -12.898 2.656 1 85.94 145 LEU B N 1
ATOM 2257 C CA . LEU B 1 145 ? -15.797 -14.07 1.793 1 85.94 145 LEU B CA 1
ATOM 2258 C C . LEU B 1 145 ? -15.898 -15.344 2.621 1 85.94 145 LEU B C 1
ATOM 2260 O O . LEU B 1 145 ? -16.156 -16.422 2.08 1 85.94 145 LEU B O 1
ATOM 2264 N N . ALA B 1 146 ? -15.531 -15.352 3.902 1 69.94 146 ALA B N 1
ATOM 2265 C CA . ALA B 1 146 ? -15.625 -16.531 4.762 1 69.94 146 ALA B CA 1
ATOM 2266 C C . ALA B 1 146 ? -17.078 -16.984 4.906 1 69.94 146 ALA B C 1
ATOM 2268 O O . ALA B 1 146 ? -17.328 -18.156 5.234 1 69.94 146 ALA B O 1
ATOM 2269 N N . ASP B 1 147 ? -18.109 -16.078 4.773 1 50.16 147 ASP B N 1
ATOM 2270 C CA . ASP B 1 147 ? -19.422 -16.625 5.102 1 50.16 147 ASP B CA 1
ATOM 2271 C C . ASP B 1 147 ? -19.922 -17.547 3.994 1 50.16 147 ASP B C 1
ATOM 2273 O O . ASP B 1 147 ? -19.719 -17.281 2.809 1 50.16 147 ASP B O 1
#

Foldseek 3Di:
DLLVVQLVLVQVLCVQPQKKKKWFAAPVRHIDIDIFGWHDFPVDRQKIKGKDFCPDRVQRRLVVPQWMWMWTAGPVRFKIKIWIFGKHKAQDPVVVVRGCVGRVVNCPVVCVVDPPPGRMIMIITHTQKMWMHGPVVRDIDIDGPVD/DLLVVQLVLVQVLCVQPQKKKKWFAAPVRHIDIDIFGWHDFPVDRQKIKGKDFCPDRVQRRLVVPQWMWMWTAGPVRFKIKIWIFGKHKAQDPVVVVRGCVGRVVNCVVVCVVDPPPGRMIMIITHTQKMWMHGPVVRDIDIDGPVD

Sequence (294 aa):
MKSRVLLDALERVLDSSGRAVMATVDEQGIPRLRWMVAGMLRGAPGYVYAVTSPGFRKVKDLEKNPGVSWMFQDEALDEIVHLRGEARVVDNPSLKADVLEAIGKDLANFWRANAMESDLVVIETVPDEIEVFSASRGDRVRGSLADMKSRVLLDALERVLDSSGRAVMATVDEQGIPRLRWMVAGMLRGAPGYVYAVTSPGFRKVKDLEKNPGVSWMFQDEALDEIVHLRGEARVVDNPSLKADVLEAIGKDLANFWRANAMESDLVVIETVPDEIEVFSASRGDRVRGSLAD

Radius of gyration: 18.82 Å; Cα contacts (8 Å, |Δi|>4): 666; chains: 2; bounding box: 50×52×39 Å

InterPro domains:
  IPR011576 Pyridoxamine 5'-phosphate oxidase, N-terminal [PF01243] (8-131)
  IPR012349 FMN-binding split barrel [G3DSA:2.30.110.10] (5-135)

Nearest PDB structures (foldseek):
  2i02-assembly1_B  TM=8.098E-01  e=4.335E-11  Nostoc punctiforme PCC 73102
  2re7-assembly1_A-2  TM=7.900E-01  e=4.431E-09  Psychrobacter arcticus 273-4
  2ou5-assembly1_B  TM=6.461E-01  e=1.637E-09  Jannaschia sp. CCS1
  2i51-assembly1_B  TM=6.614E-01  e=5.282E-09  Nostoc punctiforme PCC 73102
  2i51-assembly1_A  TM=6.540E-01  e=4.179E-09  Nostoc punctiforme PCC 73102

Solvent-accessible surface area (backbone atoms only — not comparable to full-atom values): 15452 Å² total; per-residue (Å²): 111,67,47,56,56,51,48,50,50,50,50,51,28,36,71,63,28,33,50,31,39,38,28,36,26,39,97,84,62,32,27,43,76,43,82,42,54,35,36,63,48,90,90,44,81,70,37,42,35,33,71,46,53,72,84,41,66,67,51,57,19,33,75,77,35,34,34,26,19,39,43,37,39,24,84,82,64,38,41,39,37,39,35,33,30,39,35,45,80,43,87,45,72,69,59,44,52,54,50,44,67,66,37,46,87,65,36,60,66,55,48,73,75,33,83,79,84,67,72,66,30,29,38,44,30,47,58,38,33,40,34,41,36,30,61,85,75,69,45,74,50,72,44,58,53,78,114,110,67,48,56,56,50,48,49,50,50,51,51,29,37,72,62,28,33,52,30,40,39,29,36,26,40,98,85,62,32,27,44,77,41,80,41,53,34,34,62,47,90,90,44,81,71,35,41,35,34,71,45,53,70,83,42,66,66,50,59,19,34,75,78,35,34,34,26,20,37,42,37,41,24,84,84,64,38,40,39,37,40,37,32,28,40,35,44,80,43,89,45,73,69,58,44,52,53,50,44,69,67,37,45,87,64,37,59,65,55,49,73,76,34,85,78,85,66,72,67,32,27,37,43,30,46,57,38,32,40,34,41,36,30,60,85,74,68,45,75,49,71,43,58,53,78,114

pLDDT: mean 91.75, std 9.36, range [50.12, 98.88]

Organism: NCBI:txid159291

Secondary structure (DSSP, 8-state):
-HHHHHHHHHHHHHHH--EEEEEEE-TTS-EEEEEEEEEEETTEEEEEEEEE-TTSHHHHHHHH--EEEEEEE-TTS-EEEEEEEEEEEE--HHHHHHHHHHHGGG-HHHHHHS-TTS--EEEEEEEEEEEEEETTTTEEEEEES--/-HHHHHHHHHHHHHHH--EEEEEEE-TTS-EEEEEEEEEEETTEEEEEEEEE-TTSHHHHHHHH--EEEEEEE-TTS-EEEEEEEEEEEE--HHHHHHHHHHHGGG-HHHHHHS-TTS--EEEEEEEEEEEEEETTTTEEEEEES--